Protein AF-A0A521RG00-F1 (afdb_monomer_lite)

Secondary structure (DSSP, 8-state):
--HHHHHTHHHHTTTTT-HHHHHHHHHHHHHH--HHHHHHHHHHHHHHHHTTSS-HHHHHHHHHHHT-HHHHHHHHHHHT-HHHHHHSHHHHHHHHHHHHTS-HHHHHHHHHHHGGGGSS-SSPPP--HHHHHHHHHHHHH--S-TTS--TTHHHHHHHHTTT-HHHHHHHHHHHHHHHHHH------GGGHHHHHHHHHHHHHHHHHHHHTTHHHHHHHHHHHHHHH-

Sequence (229 aa):
MGLWQFAEPCLYYPYHDHFEKVATSLERICREGNKEDMETWGRISALASLTGHIDFAHLLGALNKLDITEAWQGAASVWTHPNNIKQHREQCLAGIEAGLKEDISHAAAVARQVDKIFRDNAPPTPIPIELVRLCFSVFENDSENKHHRLFGFDDWLNATSQRDPELALAATEIYLAYISRTKPYFYDHENRLVQLMTRLFAEAEEREESDQGVMLKRVVSVQDILLSL

pLDDT: mean 90.58, std 8.96, range [54.56, 98.38]

Structure (mmCIF, N/CA/C/O backbone):
data_AF-A0A521RG00-F1
#
_entry.id   AF-A0A521RG00-F1
#
loop_
_atom_site.group_PDB
_atom_site.id
_atom_site.type_symbol
_atom_site.label_atom_id
_atom_site.label_alt_id
_atom_site.label_comp_id
_atom_site.label_asym_id
_atom_site.label_entity_id
_atom_site.label_seq_id
_atom_site.pdbx_PDB_ins_code
_atom_site.Cartn_x
_atom_site.Cartn_y
_atom_site.Cartn_z
_atom_site.occupancy
_atom_site.B_iso_or_equiv
_atom_site.auth_seq_id
_atom_site.auth_comp_id
_atom_site.auth_asym_id
_atom_site.auth_atom_id
_atom_site.pdbx_PDB_model_num
ATOM 1 N N . MET A 1 1 ? 26.661 4.301 -7.118 1.00 56.72 1 MET A N 1
ATOM 2 C CA . MET A 1 1 ? 26.060 5.434 -7.855 1.00 56.72 1 MET A CA 1
ATOM 3 C C . MET A 1 1 ? 25.866 5.056 -9.308 1.00 56.72 1 MET A C 1
ATOM 5 O O . MET A 1 1 ? 26.839 5.003 -10.057 1.00 56.72 1 MET A O 1
ATOM 9 N N . GLY A 1 2 ? 24.623 4.758 -9.675 1.00 69.62 2 GLY A N 1
ATOM 10 C CA . GLY A 1 2 ? 24.173 4.554 -11.047 1.00 69.62 2 GLY A CA 1
ATOM 11 C C . GLY A 1 2 ? 24.236 5.845 -11.861 1.00 69.62 2 GLY A C 1
ATOM 12 O O . GLY A 1 2 ? 23.851 6.915 -11.387 1.00 69.62 2 GLY A O 1
ATOM 13 N N . LEU A 1 3 ? 24.747 5.767 -13.090 1.00 80.31 3 LEU A N 1
ATOM 14 C CA . LEU A 1 3 ? 24.842 6.926 -13.986 1.00 80.31 3 LEU A CA 1
ATOM 15 C C . LEU A 1 3 ? 23.453 7.434 -14.389 1.00 80.31 3 LEU A C 1
ATOM 17 O O . LEU A 1 3 ? 23.274 8.631 -14.628 1.00 80.31 3 LEU A O 1
ATOM 21 N N . TRP A 1 4 ? 22.464 6.541 -14.435 1.00 84.75 4 TRP A N 1
ATOM 22 C CA . TRP A 1 4 ? 21.121 6.872 -14.893 1.00 84.75 4 TRP A CA 1
ATOM 23 C C . TRP A 1 4 ? 20.311 7.661 -13.876 1.00 84.75 4 TRP A C 1
ATOM 25 O O . TRP A 1 4 ? 19.459 8.439 -14.289 1.00 84.75 4 TRP A O 1
ATOM 35 N N . GLN A 1 5 ? 20.652 7.586 -12.589 1.00 79.19 5 GLN A N 1
ATOM 36 C CA . GLN A 1 5 ? 20.036 8.426 -11.561 1.00 79.19 5 GLN A CA 1
ATOM 37 C C . GLN A 1 5 ? 20.240 9.926 -11.852 1.00 79.19 5 GLN A C 1
ATOM 39 O O . GLN A 1 5 ? 19.345 10.738 -11.639 1.00 79.19 5 GLN A O 1
ATOM 44 N N . PHE A 1 6 ? 21.402 10.308 -12.392 1.00 82.06 6 PHE A N 1
ATOM 45 C CA . PHE A 1 6 ? 21.688 11.700 -12.765 1.00 82.06 6 PHE A CA 1
ATOM 46 C C . PHE A 1 6 ? 21.044 12.106 -14.095 1.00 82.06 6 PHE A C 1
ATOM 48 O O . PHE A 1 6 ? 20.747 13.281 -14.307 1.00 82.06 6 PHE A O 1
ATOM 55 N N . ALA A 1 7 ? 20.837 11.139 -14.992 1.00 85.56 7 ALA A N 1
ATOM 56 C CA . ALA A 1 7 ? 20.213 11.348 -16.295 1.00 85.56 7 ALA A CA 1
ATOM 57 C C . ALA A 1 7 ? 18.683 11.190 -16.265 1.00 85.56 7 ALA A C 1
ATOM 59 O O . ALA A 1 7 ? 18.022 11.473 -17.262 1.00 85.56 7 ALA A O 1
ATOM 60 N N . GLU A 1 8 ? 18.108 10.771 -15.138 1.00 87.56 8 GLU A N 1
ATOM 61 C CA . GLU A 1 8 ? 16.678 10.524 -14.976 1.00 87.56 8 GLU A CA 1
ATOM 62 C C . GLU A 1 8 ? 15.790 11.703 -15.405 1.00 87.56 8 GLU A C 1
ATOM 64 O O . GLU A 1 8 ? 14.809 11.451 -16.106 1.00 87.56 8 GLU A O 1
ATOM 69 N N . PRO A 1 9 ? 16.114 12.983 -15.119 1.00 89.62 9 PRO A N 1
ATOM 70 C CA . PRO A 1 9 ? 15.318 14.103 -15.624 1.00 89.62 9 PRO A CA 1
ATOM 71 C C . PRO A 1 9 ? 15.194 14.113 -17.157 1.00 89.62 9 PRO A C 1
ATOM 73 O O . PRO A 1 9 ? 14.156 14.490 -17.699 1.00 89.62 9 PRO A O 1
ATOM 76 N N . CYS A 1 10 ? 16.222 13.645 -17.872 1.00 90.00 10 CYS A N 1
ATOM 77 C CA . CYS A 1 10 ? 16.214 13.524 -19.331 1.00 90.00 10 CYS A CA 1
ATOM 78 C C . CYS A 1 10 ? 15.338 12.372 -19.842 1.00 90.00 10 CYS A C 1
ATOM 80 O O . CYS A 1 10 ? 15.132 12.276 -21.048 1.00 90.00 10 CYS A O 1
ATOM 82 N N . LEU A 1 11 ? 14.830 11.512 -18.959 1.00 91.75 11 LEU A N 1
ATOM 83 C CA . LEU A 1 11 ? 13.847 10.470 -19.260 1.00 91.75 11 LEU A CA 1
ATOM 84 C C . LEU A 1 11 ? 12.454 10.867 -18.749 1.00 91.75 11 LEU A C 1
ATOM 86 O O . LEU A 1 11 ? 11.464 10.682 -19.451 1.00 91.75 11 LEU A O 1
ATOM 90 N N . TYR A 1 12 ? 12.391 11.479 -17.565 1.00 91.12 12 TYR A N 1
ATOM 91 C CA . TYR A 1 12 ? 11.162 11.865 -16.871 1.00 91.12 12 TYR A CA 1
ATOM 92 C C . TYR A 1 12 ? 10.364 12.978 -17.562 1.00 91.12 12 TYR A C 1
ATOM 94 O O . TYR A 1 12 ? 9.142 12.965 -17.532 1.00 91.12 12 TYR A O 1
ATOM 102 N N . TYR A 1 13 ? 11.003 13.964 -18.186 1.00 89.06 13 TYR A N 1
ATOM 103 C CA . TYR A 1 13 ? 10.245 14.977 -18.931 1.00 89.06 13 TYR A CA 1
ATOM 104 C C . TYR A 1 13 ? 9.765 14.485 -20.306 1.00 89.06 13 TYR A C 1
ATOM 106 O O . TYR A 1 13 ? 8.602 14.707 -20.640 1.00 89.06 13 TYR A O 1
ATOM 114 N N . PRO A 1 14 ? 10.598 13.805 -21.119 1.00 89.69 14 PRO A N 1
ATOM 115 C CA . PRO A 1 14 ? 10.184 13.413 -22.463 1.00 89.69 14 PRO A CA 1
ATOM 116 C C . PRO A 1 14 ? 9.376 12.114 -22.562 1.00 89.69 14 PRO A C 1
ATOM 118 O O . PRO A 1 14 ? 8.942 11.810 -23.672 1.00 89.69 14 PRO A O 1
ATOM 121 N N . TYR A 1 15 ? 9.162 11.329 -21.494 1.00 90.25 15 TYR A N 1
ATOM 122 C CA . TYR A 1 15 ? 8.460 10.038 -21.642 1.00 90.25 15 TYR A CA 1
ATOM 123 C C . TYR A 1 15 ? 7.029 10.179 -22.175 1.00 90.25 15 TYR A C 1
ATOM 125 O O . TYR A 1 15 ? 6.537 9.246 -22.799 1.00 90.25 15 TYR A O 1
ATOM 133 N N . HIS A 1 16 ? 6.380 11.328 -21.968 1.00 85.88 16 HIS A N 1
ATOM 134 C CA . HIS A 1 16 ? 5.051 11.599 -22.511 1.00 85.88 16 HIS A CA 1
ATOM 135 C C . HIS A 1 16 ? 5.070 11.778 -24.035 1.00 85.88 16 HIS A C 1
ATOM 137 O O . HIS A 1 16 ? 4.371 11.052 -24.741 1.00 85.88 16 HIS A O 1
ATOM 143 N N . ASP A 1 17 ? 5.887 12.710 -24.536 1.00 88.38 17 ASP A N 1
ATOM 144 C CA . ASP A 1 17 ? 5.808 13.198 -25.924 1.00 88.38 17 ASP A CA 1
ATOM 145 C C . ASP A 1 17 ? 6.848 12.568 -26.864 1.00 88.38 17 ASP A C 1
ATOM 147 O O . ASP A 1 17 ? 6.731 12.626 -28.092 1.00 88.38 17 ASP A O 1
ATOM 151 N N . HIS A 1 18 ? 7.904 11.977 -26.308 1.00 91.81 18 HIS A N 1
ATOM 152 C CA . HIS A 1 18 ? 9.045 11.437 -27.049 1.00 91.81 18 HIS A CA 1
ATOM 153 C C . HIS A 1 18 ? 9.434 10.043 -26.549 1.00 91.81 18 HIS A C 1
ATOM 155 O O . HIS A 1 18 ? 10.624 9.718 -26.449 1.00 91.81 18 HIS A O 1
ATOM 161 N N . PHE A 1 19 ? 8.424 9.212 -26.269 1.00 93.12 19 PHE A N 1
ATOM 162 C CA . PHE A 1 19 ? 8.616 7.890 -25.684 1.00 93.12 19 PHE A CA 1
ATOM 163 C C . PHE A 1 19 ? 9.582 7.009 -26.481 1.00 93.12 19 PHE A C 1
ATOM 165 O O . PHE A 1 19 ? 10.421 6.376 -25.868 1.00 93.12 19 PHE A O 1
ATOM 172 N N . GLU A 1 20 ? 9.588 7.040 -27.816 1.00 92.12 20 GLU A N 1
ATOM 173 C CA . GLU A 1 20 ? 10.512 6.232 -28.641 1.00 92.12 20 GLU A CA 1
ATOM 174 C C . GLU A 1 20 ? 12.001 6.398 -28.258 1.00 92.12 20 GLU A C 1
ATOM 176 O O . GLU A 1 20 ? 12.779 5.438 -28.204 1.00 92.12 20 GLU A O 1
ATOM 181 N N . LYS A 1 21 ? 12.415 7.628 -27.921 1.00 90.94 21 LYS A N 1
ATOM 182 C CA . LYS A 1 21 ? 13.789 7.912 -27.464 1.00 90.94 21 LYS A CA 1
ATOM 183 C C . LYS A 1 21 ? 14.023 7.412 -26.038 1.00 90.94 21 LYS A C 1
ATOM 185 O O . LYS A 1 21 ? 15.115 6.938 -25.711 1.00 90.94 21 LYS A O 1
ATOM 190 N N . VAL A 1 22 ? 12.998 7.518 -25.194 1.00 93.69 22 VAL A N 1
ATOM 191 C CA . VAL A 1 22 ? 13.022 7.010 -23.820 1.00 93.69 22 VAL A CA 1
ATOM 192 C C . VAL A 1 22 ? 13.052 5.482 -23.820 1.00 93.69 22 VAL A C 1
ATOM 194 O O . VAL A 1 22 ? 13.877 4.915 -23.118 1.00 93.69 22 VAL A O 1
ATOM 197 N N . ALA A 1 23 ? 12.273 4.814 -24.671 1.00 93.19 23 ALA A N 1
ATOM 198 C CA . ALA A 1 23 ? 12.223 3.365 -24.837 1.00 93.19 23 ALA A CA 1
ATOM 199 C C . ALA A 1 23 ? 13.598 2.789 -25.189 1.00 93.19 23 ALA A C 1
ATOM 201 O O . ALA A 1 23 ? 14.078 1.885 -24.511 1.00 93.19 23 ALA A O 1
ATOM 202 N N . THR A 1 24 ? 14.297 3.396 -26.155 1.00 93.12 24 THR A N 1
ATOM 203 C CA . THR A 1 24 ? 15.678 3.007 -26.501 1.00 93.12 24 THR A CA 1
ATOM 204 C C . THR A 1 24 ? 16.616 3.105 -25.290 1.00 93.12 24 THR A C 1
ATOM 206 O O . THR A 1 24 ? 17.486 2.259 -25.083 1.00 93.12 24 THR A O 1
ATOM 209 N N . SER A 1 25 ? 16.433 4.135 -24.459 1.00 93.50 25 SER A N 1
ATOM 210 C CA . SER A 1 25 ? 17.235 4.325 -23.247 1.00 93.50 25 SER A CA 1
ATOM 211 C C . SER A 1 25 ? 16.867 3.313 -22.161 1.00 93.50 25 SER A C 1
ATOM 213 O O . SER A 1 25 ? 17.760 2.740 -21.546 1.00 93.50 25 SER A O 1
ATOM 215 N N . LEU A 1 26 ? 15.576 3.027 -21.969 1.00 95.25 26 LEU A N 1
ATOM 216 C CA . LEU A 1 26 ? 15.086 2.008 -21.040 1.00 95.25 26 LEU A CA 1
ATOM 217 C C . LEU A 1 26 ? 15.610 0.619 -21.399 1.00 95.25 26 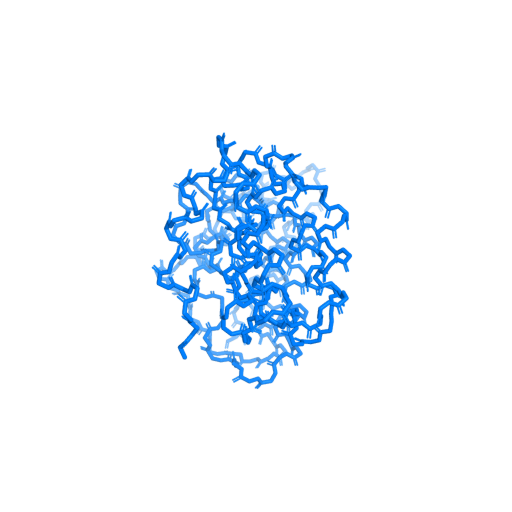LEU A C 1
ATOM 219 O O . LEU A 1 26 ? 16.062 -0.107 -20.518 1.00 95.25 26 LEU A O 1
ATOM 223 N N . GLU A 1 27 ? 15.613 0.257 -22.681 1.00 94.38 27 GLU A N 1
ATOM 224 C CA . GLU A 1 27 ? 16.198 -1.004 -23.136 1.00 94.38 27 GLU A CA 1
ATOM 225 C C . GLU A 1 27 ? 17.692 -1.093 -22.835 1.00 94.38 27 GLU A C 1
ATOM 227 O O . GLU A 1 27 ? 18.194 -2.171 -22.508 1.00 94.38 27 GLU A O 1
ATOM 232 N N . ARG A 1 28 ? 18.412 0.026 -22.955 1.00 92.94 28 ARG A N 1
ATOM 233 C CA . ARG A 1 28 ? 19.836 0.083 -22.634 1.00 92.94 28 ARG A CA 1
ATOM 234 C C . ARG A 1 28 ? 20.074 -0.043 -21.135 1.00 92.94 28 ARG A C 1
ATOM 236 O O . ARG A 1 28 ? 20.938 -0.821 -20.745 1.00 92.94 28 ARG A O 1
ATOM 243 N N . ILE A 1 29 ? 19.296 0.659 -20.307 1.00 93.38 29 ILE A N 1
ATOM 244 C CA . ILE A 1 29 ? 19.366 0.508 -18.848 1.00 93.38 29 ILE A CA 1
ATOM 245 C C . ILE A 1 29 ? 19.108 -0.949 -18.478 1.00 93.38 29 ILE A C 1
ATOM 247 O O . ILE A 1 29 ? 19.920 -1.538 -17.784 1.00 93.38 29 ILE A O 1
ATOM 251 N N . CYS A 1 30 ? 18.048 -1.556 -19.011 1.00 92.56 30 CYS A N 1
ATOM 252 C CA . CYS A 1 30 ? 17.680 -2.946 -18.743 1.00 92.56 30 CYS A CA 1
ATOM 253 C C . CYS A 1 30 ? 18.798 -3.950 -19.095 1.00 92.56 30 CYS A C 1
ATOM 255 O O . CYS A 1 30 ? 18.980 -4.945 -18.400 1.00 92.56 30 CYS A O 1
ATOM 257 N N . ARG A 1 31 ? 19.574 -3.689 -20.157 1.00 90.06 31 ARG A N 1
ATOM 258 C CA . ARG A 1 31 ? 20.656 -4.579 -20.614 1.00 90.06 31 ARG A CA 1
ATOM 259 C C . ARG A 1 31 ? 22.001 -4.349 -19.925 1.00 90.06 31 ARG A C 1
ATOM 261 O O . ARG A 1 31 ? 22.737 -5.308 -19.714 1.00 90.06 31 ARG A O 1
ATOM 268 N N . GLU A 1 32 ? 22.352 -3.094 -19.658 1.00 89.25 32 GLU A N 1
ATOM 269 C CA . GLU A 1 32 ? 23.716 -2.684 -19.278 1.00 89.25 32 GLU A CA 1
ATOM 270 C C . GLU A 1 32 ? 23.794 -2.043 -17.885 1.00 89.25 32 GLU A C 1
ATOM 272 O O . GLU A 1 32 ? 24.890 -1.857 -17.355 1.00 89.25 32 GLU A O 1
ATOM 277 N N . GLY A 1 33 ? 22.656 -1.654 -17.311 1.00 87.50 33 GLY A N 1
ATOM 278 C CA . GLY A 1 33 ? 22.575 -0.928 -16.050 1.00 87.50 33 GLY A CA 1
ATOM 279 C C . GLY A 1 33 ? 22.919 -1.792 -14.842 1.00 87.50 33 GLY A C 1
ATOM 280 O O . GLY A 1 33 ? 22.744 -3.012 -14.836 1.00 87.50 33 GLY A O 1
ATOM 281 N N . ASN A 1 34 ? 23.403 -1.143 -13.788 1.00 89.75 34 ASN A N 1
ATOM 282 C CA . ASN A 1 34 ? 23.575 -1.782 -12.488 1.00 89.75 34 ASN A CA 1
ATOM 283 C C . ASN A 1 34 ? 22.268 -1.738 -11.673 1.00 89.75 34 ASN A C 1
ATOM 285 O O . ASN A 1 34 ? 21.273 -1.156 -12.098 1.00 89.75 34 ASN A O 1
ATOM 289 N N . LYS A 1 35 ? 22.273 -2.329 -10.472 1.00 88.00 35 LYS A N 1
ATOM 290 C CA . LYS A 1 35 ? 21.102 -2.349 -9.580 1.00 88.00 35 LYS A CA 1
ATOM 291 C C . LYS A 1 35 ? 20.526 -0.959 -9.291 1.00 88.00 35 LYS A C 1
ATOM 293 O O . LYS A 1 35 ? 19.318 -0.786 -9.310 1.00 88.00 35 LYS A O 1
ATOM 298 N N . GLU A 1 36 ? 21.369 0.046 -9.081 1.00 88.06 36 GLU A N 1
ATOM 299 C CA . GLU A 1 36 ? 20.899 1.408 -8.804 1.00 88.06 36 GLU A CA 1
ATOM 300 C C . GLU A 1 36 ? 20.249 2.051 -10.041 1.00 88.06 36 GLU A C 1
ATOM 302 O O . GLU A 1 36 ? 19.254 2.766 -9.930 1.00 88.06 36 GLU A O 1
ATOM 307 N N . ASP A 1 37 ? 20.758 1.750 -11.239 1.00 93.31 37 ASP A N 1
ATOM 308 C CA . ASP A 1 37 ? 20.135 2.182 -12.492 1.00 93.31 37 ASP A CA 1
ATOM 309 C C . ASP A 1 37 ? 18.749 1.536 -12.691 1.00 93.31 37 ASP A C 1
ATOM 311 O O . ASP A 1 37 ? 17.867 2.134 -13.313 1.00 93.31 37 ASP A O 1
ATOM 315 N N . MET A 1 38 ? 18.520 0.347 -12.118 1.00 95.69 38 MET A N 1
ATOM 316 C CA . MET A 1 38 ? 17.230 -0.344 -12.205 1.00 95.69 38 MET A CA 1
ATOM 317 C C . MET A 1 38 ? 16.118 0.365 -11.444 1.00 95.69 38 MET A C 1
ATOM 319 O O . MET A 1 38 ? 14.969 0.285 -11.869 1.00 95.69 38 MET A O 1
ATOM 323 N N . GLU A 1 39 ? 16.429 1.126 -10.393 1.00 96.00 39 GLU A N 1
ATOM 324 C CA . GLU A 1 39 ? 15.424 1.976 -9.747 1.00 96.00 39 GLU A CA 1
ATOM 325 C C . GLU A 1 39 ? 14.904 3.047 -10.713 1.00 96.00 39 GLU A C 1
ATOM 327 O O . GLU A 1 39 ? 13.695 3.275 -10.812 1.00 96.00 39 GLU A O 1
ATOM 332 N N . THR A 1 40 ? 15.805 3.647 -11.496 1.00 95.75 40 THR A N 1
ATOM 333 C CA . THR A 1 40 ? 15.435 4.609 -12.545 1.00 95.75 40 THR A CA 1
ATOM 334 C C . THR A 1 40 ? 14.614 3.924 -13.636 1.00 95.75 40 THR A C 1
ATOM 336 O O . THR A 1 40 ? 13.563 4.430 -14.033 1.00 95.75 40 THR A O 1
ATOM 339 N N . TRP A 1 41 ? 15.052 2.746 -14.093 1.00 97.44 41 TRP A N 1
ATOM 340 C CA . TRP A 1 41 ? 14.317 1.962 -15.086 1.00 97.44 41 TRP A CA 1
ATOM 341 C C . TRP A 1 41 ? 12.901 1.623 -14.616 1.00 97.44 41 TRP A C 1
ATOM 343 O O . TRP A 1 41 ? 11.948 1.865 -15.355 1.00 97.44 41 TRP A O 1
ATOM 353 N N . GLY A 1 42 ? 12.749 1.120 -13.389 1.00 97.69 42 GLY A N 1
ATOM 354 C CA . GLY A 1 42 ? 11.456 0.747 -12.820 1.00 97.69 42 GLY A CA 1
ATOM 355 C C . GLY A 1 42 ? 10.522 1.946 -12.700 1.00 97.69 42 GLY A C 1
ATOM 356 O O . GLY A 1 42 ? 9.355 1.860 -13.082 1.00 97.69 42 GLY A O 1
ATOM 357 N N . ARG A 1 43 ? 11.043 3.098 -12.258 1.00 97.62 43 ARG A N 1
ATOM 358 C CA . ARG A 1 43 ? 10.259 4.332 -12.118 1.00 97.62 43 ARG A CA 1
ATOM 359 C C . ARG A 1 43 ? 9.775 4.866 -13.465 1.00 97.62 43 ARG A C 1
ATOM 361 O O . ARG A 1 43 ? 8.582 5.090 -13.651 1.00 97.62 43 ARG A O 1
ATOM 368 N N . ILE A 1 44 ? 10.675 5.035 -14.430 1.00 97.69 44 ILE A N 1
ATOM 369 C CA . ILE A 1 44 ? 10.302 5.563 -15.749 1.00 97.69 44 ILE A CA 1
ATOM 370 C C . ILE A 1 44 ? 9.401 4.571 -16.500 1.00 97.69 44 ILE A C 1
ATOM 372 O O . ILE A 1 44 ? 8.436 4.991 -17.137 1.00 97.69 44 ILE A O 1
ATOM 376 N N . SER A 1 45 ? 9.645 3.263 -16.380 1.00 98.00 45 SER A N 1
ATOM 377 C CA . SER A 1 45 ? 8.792 2.247 -17.011 1.00 98.00 45 SER A CA 1
ATOM 378 C C . SER A 1 45 ? 7.390 2.215 -16.399 1.00 98.00 45 SER A C 1
ATOM 380 O O . SER A 1 45 ? 6.406 2.123 -17.132 1.00 98.00 45 SER A O 1
ATOM 382 N N . ALA A 1 46 ? 7.268 2.367 -15.076 1.00 98.25 46 ALA A N 1
ATOM 383 C CA . ALA A 1 46 ? 5.972 2.491 -14.415 1.00 98.25 46 ALA A CA 1
ATOM 384 C C . ALA A 1 46 ? 5.213 3.743 -14.872 1.00 98.25 46 ALA A C 1
ATOM 386 O O . ALA A 1 46 ? 4.042 3.631 -15.230 1.00 98.25 46 ALA A O 1
ATOM 387 N N . LEU A 1 47 ? 5.869 4.905 -14.956 1.00 97.62 47 LEU A N 1
ATOM 388 C CA . LEU A 1 47 ? 5.256 6.135 -15.482 1.00 97.62 47 LEU A CA 1
ATOM 389 C C . LEU A 1 47 ? 4.761 5.965 -16.923 1.00 97.62 47 LEU A C 1
ATOM 391 O O . LEU A 1 47 ? 3.621 6.313 -17.228 1.00 97.62 47 LEU A O 1
ATOM 395 N N . ALA A 1 48 ? 5.587 5.374 -17.786 1.00 97.12 48 ALA A N 1
ATOM 396 C CA . ALA A 1 48 ? 5.217 5.082 -19.166 1.00 97.12 48 ALA A CA 1
ATOM 397 C C . ALA A 1 48 ? 4.056 4.076 -19.265 1.00 97.12 48 ALA A C 1
ATOM 399 O O . ALA A 1 48 ? 3.240 4.171 -20.183 1.00 97.12 48 ALA A O 1
ATOM 400 N N . SER A 1 49 ? 3.939 3.142 -18.314 1.00 97.81 49 SER A N 1
ATOM 401 C CA . SER A 1 49 ? 2.804 2.214 -18.270 1.00 97.81 49 SER A CA 1
ATOM 402 C C . SER A 1 49 ? 1.485 2.894 -17.898 1.00 97.81 49 SER A C 1
ATOM 404 O O . SER A 1 49 ? 0.457 2.597 -18.503 1.00 97.81 49 SER A O 1
ATOM 406 N N . LEU A 1 50 ? 1.513 3.875 -16.985 1.00 96.38 50 LEU A N 1
ATOM 407 C CA . LEU A 1 50 ? 0.319 4.646 -16.613 1.00 96.38 50 LEU A CA 1
ATOM 408 C C . LEU A 1 50 ? -0.208 5.487 -17.784 1.00 96.38 50 LEU A C 1
ATOM 410 O O . LEU A 1 50 ? -1.412 5.720 -17.892 1.00 96.38 50 LEU A O 1
ATOM 414 N N . THR A 1 51 ? 0.676 5.916 -18.690 1.00 93.88 51 THR A N 1
ATOM 415 C CA . THR A 1 51 ? 0.303 6.676 -19.894 1.00 93.88 51 THR A CA 1
ATOM 416 C C . THR A 1 51 ? 0.052 5.803 -21.123 1.00 93.88 51 THR A C 1
ATOM 418 O O . THR A 1 51 ? -0.198 6.341 -22.198 1.00 93.88 51 THR A O 1
ATOM 421 N N . GLY A 1 52 ? 0.106 4.474 -20.986 1.00 93.94 52 GLY A N 1
ATOM 422 C CA . GLY A 1 52 ? -0.197 3.522 -22.060 1.00 93.94 52 GLY A CA 1
ATOM 423 C C . GLY A 1 52 ? 0.922 3.303 -23.083 1.00 93.94 52 GLY A C 1
ATOM 424 O O . GLY A 1 52 ? 0.699 2.623 -24.080 1.00 93.94 52 GLY A O 1
ATOM 425 N N . HIS A 1 53 ? 2.121 3.841 -22.845 1.00 95.75 53 HIS A N 1
ATOM 426 C CA . HIS A 1 53 ? 3.292 3.628 -23.707 1.00 95.75 53 HIS A CA 1
ATOM 427 C C . HIS A 1 53 ? 3.930 2.249 -23.507 1.00 95.75 53 HIS A C 1
ATOM 429 O O . HIS A 1 53 ? 4.536 1.696 -24.422 1.00 95.75 53 HIS A O 1
ATOM 435 N N . ILE A 1 54 ? 3.780 1.681 -22.309 1.00 96.19 54 ILE A N 1
ATOM 436 C CA . ILE A 1 54 ? 4.171 0.307 -21.985 1.00 96.19 54 ILE A CA 1
ATOM 437 C C . ILE A 1 54 ? 2.926 -0.435 -21.510 1.00 96.19 54 ILE A C 1
ATOM 439 O O . ILE A 1 54 ? 2.202 0.054 -20.646 1.00 96.19 54 ILE A O 1
ATOM 443 N N . ASP A 1 55 ? 2.681 -1.629 -22.043 1.00 97.38 55 ASP A N 1
ATOM 444 C CA . ASP A 1 55 ? 1.618 -2.483 -21.520 1.00 97.38 55 ASP A CA 1
ATOM 445 C C . ASP A 1 55 ? 1.895 -2.855 -20.050 1.00 97.38 55 ASP A C 1
ATOM 447 O O . ASP A 1 55 ? 2.994 -3.285 -19.693 1.00 97.38 55 ASP A O 1
ATOM 451 N N . PHE A 1 56 ? 0.898 -2.680 -19.181 1.00 97.88 56 PHE A N 1
ATOM 452 C CA . PHE A 1 56 ? 1.070 -2.876 -17.741 1.00 97.88 56 PHE A CA 1
ATOM 453 C C . PHE A 1 56 ? 1.409 -4.332 -17.388 1.00 97.88 56 PHE A C 1
ATOM 455 O O . PHE A 1 56 ? 2.274 -4.576 -16.545 1.00 97.88 56 PHE A O 1
ATOM 462 N N . ALA A 1 57 ? 0.798 -5.309 -18.067 1.00 97.75 57 ALA A N 1
ATOM 463 C CA . ALA A 1 57 ? 1.115 -6.719 -17.848 1.00 97.75 57 ALA A CA 1
ATOM 464 C C . ALA A 1 57 ? 2.534 -7.054 -18.332 1.00 97.75 57 ALA A C 1
ATOM 466 O O . ALA A 1 57 ? 3.255 -7.803 -17.668 1.00 97.75 57 ALA A O 1
ATOM 467 N N . HIS A 1 58 ? 2.973 -6.449 -19.438 1.00 97.31 58 HIS A N 1
ATOM 468 C CA . HIS A 1 58 ? 4.354 -6.545 -19.901 1.00 97.31 58 HIS A CA 1
ATOM 469 C C . HIS A 1 58 ? 5.347 -5.958 -18.887 1.00 97.31 58 HIS A C 1
ATOM 471 O O . HIS A 1 58 ? 6.371 -6.589 -18.626 1.00 97.31 58 HIS A O 1
ATOM 477 N N . LEU A 1 59 ? 5.041 -4.813 -18.264 1.00 98.00 59 LEU A N 1
ATOM 478 C CA . LEU A 1 59 ? 5.875 -4.245 -17.198 1.00 98.00 59 LEU A CA 1
ATOM 479 C C . LEU A 1 59 ? 5.993 -5.195 -16.000 1.00 98.00 59 LEU A C 1
ATOM 481 O O . LEU A 1 59 ? 7.106 -5.453 -15.547 1.00 98.00 59 LEU A O 1
ATOM 485 N N . LEU A 1 60 ? 4.877 -5.739 -15.503 1.00 98.06 60 LEU A N 1
ATOM 486 C CA . LEU A 1 60 ? 4.906 -6.693 -14.386 1.00 98.06 60 LEU A CA 1
ATOM 487 C C . LEU A 1 60 ? 5.709 -7.952 -14.739 1.00 98.06 60 LEU A C 1
ATOM 489 O O . LEU A 1 60 ? 6.534 -8.407 -13.949 1.00 98.06 60 LEU A O 1
ATOM 493 N N . GLY A 1 61 ? 5.537 -8.479 -15.955 1.00 97.50 61 GLY A N 1
ATOM 494 C CA . GLY A 1 61 ? 6.334 -9.602 -16.450 1.00 97.50 61 GLY A CA 1
ATOM 495 C C . GLY A 1 61 ? 7.829 -9.281 -16.537 1.00 97.50 61 GLY A C 1
ATOM 496 O O . GLY A 1 61 ? 8.661 -10.128 -16.213 1.00 97.50 61 GLY A O 1
ATOM 497 N N . ALA A 1 62 ? 8.184 -8.058 -16.937 1.00 97.12 62 ALA A N 1
ATOM 498 C CA . ALA A 1 62 ? 9.569 -7.602 -16.990 1.00 97.12 62 ALA A CA 1
ATOM 499 C C . ALA A 1 62 ? 10.180 -7.446 -15.589 1.00 97.12 62 ALA A C 1
ATOM 501 O O . ALA A 1 62 ? 11.293 -7.920 -15.376 1.00 97.12 62 ALA A O 1
ATOM 502 N N . LEU A 1 63 ? 9.454 -6.856 -14.634 1.00 97.75 63 LEU A N 1
ATOM 503 C CA . LEU A 1 63 ? 9.882 -6.744 -13.234 1.00 97.75 63 LEU A CA 1
ATOM 504 C C . LEU A 1 63 ? 10.160 -8.124 -12.621 1.00 97.75 63 LEU A C 1
ATOM 506 O O . LEU A 1 63 ? 11.232 -8.339 -12.056 1.00 97.75 63 LEU A O 1
ATOM 510 N N . ASN A 1 64 ? 9.249 -9.078 -12.832 1.00 95.94 64 ASN A N 1
ATOM 511 C CA . ASN A 1 64 ? 9.411 -10.459 -12.372 1.00 95.94 64 ASN A CA 1
ATOM 512 C C . ASN A 1 64 ? 10.584 -11.181 -13.027 1.00 95.94 64 ASN A C 1
ATOM 514 O O . ASN A 1 64 ? 11.313 -11.916 -12.372 1.00 95.94 64 ASN A O 1
ATOM 518 N N . LYS A 1 65 ? 10.794 -10.969 -14.327 1.00 95.62 65 LYS A N 1
ATOM 519 C CA . LYS A 1 65 ? 11.911 -11.589 -15.044 1.00 95.62 65 LYS A CA 1
ATOM 520 C C . LYS A 1 65 ? 13.265 -11.009 -14.635 1.00 95.62 65 LYS A C 1
ATOM 522 O O . LYS A 1 65 ? 14.255 -11.735 -14.666 1.00 95.62 65 LYS A O 1
ATOM 527 N N . LEU A 1 66 ? 13.320 -9.709 -14.347 1.00 94.81 66 LEU A N 1
ATOM 528 C CA . LEU A 1 66 ? 14.551 -9.046 -13.926 1.00 94.81 66 LEU A CA 1
ATOM 529 C C . LEU A 1 66 ? 14.974 -9.497 -12.532 1.00 94.81 66 LEU A C 1
ATOM 531 O O . LEU A 1 66 ? 16.169 -9.666 -12.324 1.00 94.81 66 LEU A O 1
ATOM 535 N N . ASP A 1 67 ? 14.016 -9.716 -11.627 1.00 95.25 67 ASP A N 1
ATOM 536 C CA . ASP A 1 67 ? 14.273 -10.166 -10.253 1.00 95.25 67 ASP A CA 1
ATOM 537 C C . ASP A 1 67 ? 15.247 -9.228 -9.504 1.00 95.25 67 ASP A C 1
ATOM 539 O O . ASP A 1 67 ? 16.198 -9.637 -8.839 1.00 95.25 67 ASP A O 1
ATOM 543 N N . ILE A 1 68 ? 15.039 -7.913 -9.668 1.00 96.19 68 ILE A N 1
ATOM 544 C CA . ILE A 1 68 ? 15.862 -6.858 -9.061 1.00 96.19 68 ILE A CA 1
ATOM 545 C C . ILE A 1 68 ? 14.982 -5.971 -8.180 1.00 96.19 68 ILE A C 1
ATOM 547 O O . ILE A 1 68 ? 14.097 -5.264 -8.667 1.00 96.19 68 ILE A O 1
ATOM 551 N N . THR A 1 69 ? 15.271 -5.963 -6.880 1.00 96.69 69 THR A N 1
ATOM 552 C CA . THR A 1 69 ? 14.508 -5.235 -5.856 1.00 96.69 69 THR A CA 1
ATOM 553 C C . THR A 1 69 ? 14.456 -3.734 -6.103 1.00 96.69 69 THR A C 1
ATOM 555 O O . THR A 1 69 ? 13.423 -3.100 -5.889 1.00 96.69 69 THR A O 1
ATOM 558 N N . GLU A 1 70 ? 15.537 -3.145 -6.604 1.00 96.88 70 GLU A N 1
ATOM 559 C CA . GLU A 1 70 ? 15.600 -1.726 -6.937 1.00 96.88 70 GLU A CA 1
ATOM 560 C C . GLU A 1 70 ? 14.613 -1.357 -8.059 1.00 96.88 70 GLU A C 1
ATOM 562 O O . GLU A 1 70 ? 13.994 -0.296 -7.997 1.00 96.88 70 GLU A O 1
ATOM 567 N N . ALA A 1 71 ? 14.371 -2.251 -9.028 1.00 97.75 71 ALA A N 1
ATOM 568 C CA . ALA A 1 71 ? 13.366 -2.035 -10.071 1.00 97.75 71 ALA A CA 1
ATOM 569 C C . ALA A 1 71 ? 11.950 -1.970 -9.483 1.00 97.75 71 ALA A C 1
ATOM 571 O O . ALA A 1 71 ? 11.189 -1.044 -9.785 1.00 97.75 71 ALA A O 1
ATOM 572 N N . TRP A 1 72 ? 11.626 -2.908 -8.589 1.00 98.19 72 TRP A N 1
ATOM 573 C CA . TRP A 1 72 ? 10.370 -2.914 -7.839 1.00 98.19 72 TRP A CA 1
ATOM 574 C C . TRP A 1 72 ? 10.211 -1.667 -6.975 1.00 98.19 72 TRP A C 1
ATOM 576 O O . TRP A 1 72 ? 9.145 -1.055 -6.971 1.00 98.19 72 TRP A O 1
ATOM 586 N N . GLN A 1 73 ? 11.275 -1.236 -6.295 1.00 97.06 73 GLN A N 1
ATOM 587 C CA . GLN A 1 73 ? 11.281 -0.005 -5.508 1.00 97.06 73 GLN A CA 1
ATOM 588 C C . GLN A 1 73 ? 10.965 1.225 -6.371 1.00 97.06 73 GLN A C 1
ATOM 590 O O . GLN A 1 73 ? 10.144 2.061 -5.982 1.00 97.06 73 GLN A O 1
ATOM 595 N N . GLY A 1 74 ? 11.600 1.328 -7.541 1.00 97.56 74 GLY A N 1
ATOM 596 C CA . GLY A 1 74 ? 11.381 2.408 -8.498 1.00 97.56 74 GLY A CA 1
ATOM 597 C C . GLY A 1 74 ? 9.940 2.444 -8.994 1.00 97.56 74 GLY A C 1
ATOM 598 O O . GLY A 1 74 ? 9.287 3.486 -8.909 1.00 97.56 74 GLY A O 1
ATOM 599 N N . ALA A 1 75 ? 9.412 1.299 -9.430 1.00 98.38 75 ALA A N 1
ATOM 600 C CA . ALA A 1 75 ? 8.033 1.176 -9.894 1.00 98.38 75 ALA A CA 1
ATOM 601 C C . ALA A 1 75 ? 7.018 1.492 -8.781 1.00 98.38 75 ALA A C 1
ATOM 603 O O . ALA A 1 75 ? 6.110 2.306 -8.970 1.00 98.38 75 ALA A O 1
ATOM 604 N N . ALA A 1 76 ? 7.228 0.950 -7.579 1.00 98.06 76 ALA A N 1
ATOM 605 C CA . ALA A 1 76 ? 6.376 1.214 -6.427 1.00 98.06 76 ALA A CA 1
ATOM 606 C C . ALA A 1 76 ? 6.368 2.695 -6.034 1.00 98.06 76 ALA A C 1
ATOM 608 O O . ALA A 1 76 ? 5.307 3.206 -5.697 1.00 98.06 76 ALA A O 1
ATOM 609 N N . SER A 1 77 ? 7.488 3.419 -6.159 1.00 97.00 77 SER A N 1
ATOM 610 C CA . SER A 1 77 ? 7.517 4.869 -5.895 1.00 97.00 77 SER A CA 1
ATOM 611 C C . SER A 1 77 ? 6.575 5.677 -6.802 1.00 97.00 77 SER A C 1
ATOM 613 O O . SER A 1 77 ? 6.086 6.732 -6.402 1.00 97.00 77 SER A O 1
ATOM 615 N N . VAL A 1 78 ? 6.278 5.171 -8.005 1.00 97.50 78 VAL A N 1
ATOM 616 C CA . VAL A 1 78 ? 5.294 5.763 -8.924 1.00 97.50 78 VAL A CA 1
ATOM 617 C C . VAL A 1 78 ? 3.885 5.400 -8.496 1.00 97.50 78 VAL A C 1
ATOM 619 O O . VAL A 1 78 ? 3.024 6.278 -8.427 1.00 97.50 78 VAL A O 1
ATOM 622 N N . TRP A 1 79 ? 3.641 4.120 -8.218 1.00 97.81 79 TRP A N 1
ATOM 623 C CA . TRP A 1 79 ? 2.313 3.624 -7.863 1.00 97.81 79 TRP A CA 1
ATOM 624 C C . TRP A 1 79 ? 1.825 4.143 -6.513 1.00 97.81 79 TRP A C 1
ATOM 626 O O . TRP A 1 79 ? 0.623 4.283 -6.327 1.00 97.81 79 TRP A O 1
ATOM 636 N N . THR A 1 80 ? 2.729 4.464 -5.586 1.00 94.94 80 THR A N 1
ATOM 637 C CA . THR A 1 80 ? 2.380 5.006 -4.267 1.00 94.94 80 THR A CA 1
ATOM 638 C C . THR A 1 80 ? 2.295 6.534 -4.247 1.00 94.94 80 THR A C 1
ATOM 640 O O . THR A 1 80 ? 1.902 7.116 -3.237 1.00 94.94 80 THR A O 1
ATOM 643 N N . HIS A 1 81 ? 2.612 7.210 -5.356 1.00 93.56 81 HIS A N 1
ATOM 644 C CA . HIS A 1 81 ? 2.526 8.664 -5.434 1.00 93.56 81 HIS A CA 1
ATOM 645 C C . HIS A 1 81 ? 1.051 9.132 -5.447 1.00 93.56 81 HIS A C 1
ATOM 647 O O . HIS A 1 81 ? 0.288 8.697 -6.318 1.00 93.56 81 HIS A O 1
ATOM 653 N N . PRO A 1 82 ? 0.628 10.070 -4.571 1.00 90.19 82 PRO A N 1
ATOM 654 C CA . PRO A 1 82 ? -0.784 10.450 -4.426 1.00 90.19 82 PRO A CA 1
ATOM 655 C C . PRO A 1 82 ? -1.455 10.911 -5.727 1.00 90.19 82 PRO A C 1
ATOM 657 O O . PRO A 1 82 ? -2.580 10.512 -6.030 1.00 90.19 82 PRO A O 1
ATOM 660 N N . ASN A 1 83 ? -0.753 11.710 -6.540 1.00 91.12 83 ASN A N 1
ATOM 661 C CA . ASN A 1 83 ? -1.297 12.186 -7.818 1.00 91.12 83 ASN A CA 1
ATOM 662 C C . ASN A 1 83 ? -1.511 11.047 -8.822 1.00 91.12 83 ASN A C 1
ATOM 664 O O . ASN A 1 83 ? -2.497 11.070 -9.558 1.00 91.12 83 ASN A O 1
ATOM 668 N N . ASN A 1 84 ? -0.641 10.034 -8.810 1.00 94.50 84 ASN A N 1
ATOM 669 C CA . ASN A 1 84 ? -0.754 8.895 -9.714 1.00 94.50 84 ASN A CA 1
ATOM 670 C C . ASN A 1 84 ? -1.896 7.985 -9.273 1.00 94.50 84 ASN A C 1
ATOM 672 O O . ASN A 1 84 ? -2.716 7.620 -10.105 1.00 94.50 84 ASN A O 1
ATOM 676 N N . ILE A 1 85 ? -2.044 7.722 -7.969 1.00 93.75 85 ILE A N 1
ATOM 677 C CA . ILE A 1 85 ? -3.204 6.983 -7.441 1.00 93.75 85 ILE A CA 1
ATOM 678 C C . ILE A 1 85 ? -4.509 7.704 -7.782 1.00 93.75 85 ILE A C 1
ATOM 680 O O . ILE A 1 85 ? -5.501 7.062 -8.119 1.00 93.75 85 ILE A O 1
ATOM 684 N N . LYS A 1 86 ? -4.536 9.038 -7.706 1.00 92.06 86 LYS A N 1
ATOM 685 C CA . LYS A 1 86 ? -5.729 9.820 -8.046 1.00 92.06 86 LYS A CA 1
ATOM 686 C C . LYS A 1 86 ? -6.112 9.685 -9.523 1.00 92.06 86 LYS A C 1
ATOM 688 O O . LYS A 1 86 ? -7.300 9.648 -9.826 1.00 92.06 86 LYS A O 1
ATOM 693 N N . GLN A 1 87 ? -5.132 9.644 -10.424 1.00 94.50 87 GLN A N 1
ATOM 694 C CA . GLN A 1 87 ? -5.362 9.604 -11.874 1.00 94.50 87 GLN A CA 1
ATOM 695 C C . GLN A 1 87 ? -5.519 8.177 -12.425 1.00 94.50 87 GLN A C 1
ATOM 697 O O . GLN A 1 87 ? -6.348 7.950 -13.298 1.00 94.50 87 GLN A O 1
ATOM 702 N N . HIS A 1 88 ? -4.769 7.215 -11.887 1.00 96.50 88 HIS A N 1
ATOM 703 C CA . HIS A 1 88 ? -4.612 5.852 -12.403 1.00 96.50 88 HIS A CA 1
ATOM 704 C C . HIS A 1 88 ? -4.850 4.796 -11.313 1.00 96.50 88 HIS A C 1
ATOM 706 O O . HIS A 1 88 ? -4.111 3.818 -11.191 1.00 96.50 88 HIS A O 1
ATOM 712 N N . ARG A 1 89 ? -5.888 5.008 -10.493 1.00 95.06 89 ARG A N 1
ATOM 713 C CA . ARG A 1 89 ? -6.148 4.257 -9.255 1.00 95.06 89 ARG A CA 1
ATOM 714 C C . ARG A 1 89 ? -6.008 2.746 -9.406 1.00 95.06 89 ARG A C 1
ATOM 716 O O . ARG A 1 89 ? -5.246 2.143 -8.663 1.00 95.06 89 ARG A O 1
ATOM 723 N N . GLU A 1 90 ? -6.734 2.141 -10.339 1.00 96.62 90 GLU A N 1
ATOM 724 C CA . GLU A 1 90 ? -6.772 0.680 -10.488 1.00 96.62 90 GLU A CA 1
ATOM 725 C C . GLU A 1 90 ? -5.394 0.102 -10.825 1.00 96.62 90 GLU A C 1
ATOM 727 O O . GLU A 1 90 ? -4.961 -0.850 -10.182 1.00 96.62 90 GLU A O 1
ATOM 732 N N . GLN A 1 91 ? -4.667 0.723 -11.758 1.00 97.62 91 GLN A N 1
ATOM 733 C CA . GLN A 1 91 ? -3.320 0.289 -12.136 1.00 97.62 91 GLN A CA 1
ATOM 734 C C . GLN A 1 91 ? -2.316 0.467 -10.993 1.00 97.62 91 GLN A C 1
ATOM 736 O O . GLN A 1 91 ? -1.528 -0.438 -10.725 1.00 97.62 91 GLN A O 1
ATOM 741 N N . CYS A 1 92 ? -2.359 1.598 -10.281 1.00 97.88 92 CYS A N 1
ATOM 742 C CA . CYS A 1 92 ? -1.491 1.824 -9.126 1.00 97.88 92 CYS A CA 1
ATOM 743 C C . CYS A 1 92 ? -1.739 0.791 -8.018 1.00 97.88 92 CYS A C 1
ATOM 745 O O . CYS A 1 92 ? -0.789 0.206 -7.502 1.00 97.88 92 CYS A O 1
ATOM 747 N N . LEU A 1 93 ? -3.004 0.533 -7.671 1.00 97.38 93 LEU A N 1
ATOM 748 C CA . LEU A 1 93 ? -3.349 -0.447 -6.639 1.00 97.38 93 LEU A CA 1
ATOM 749 C C . LEU A 1 93 ? -2.977 -1.873 -7.068 1.00 97.38 93 LEU A C 1
ATOM 751 O O . LEU A 1 93 ? -2.428 -2.608 -6.253 1.00 97.38 93 LEU A O 1
ATOM 755 N N . ALA A 1 94 ? -3.189 -2.234 -8.337 1.00 98.12 94 ALA A N 1
ATOM 756 C CA . ALA A 1 94 ? -2.780 -3.530 -8.876 1.00 98.12 94 ALA A CA 1
ATOM 757 C C . ALA A 1 94 ? -1.253 -3.716 -8.861 1.00 98.12 94 ALA A C 1
ATOM 759 O O . ALA A 1 94 ? -0.771 -4.802 -8.550 1.00 98.12 94 ALA A O 1
ATOM 760 N N . GLY A 1 95 ? -0.480 -2.665 -9.156 1.00 98.06 95 GLY A N 1
ATOM 761 C CA . GLY A 1 95 ? 0.985 -2.710 -9.107 1.00 98.06 95 GLY A CA 1
ATOM 762 C C . GLY A 1 95 ? 1.513 -2.885 -7.686 1.00 98.06 95 GLY A C 1
ATOM 763 O O . GLY A 1 95 ? 2.380 -3.725 -7.443 1.00 98.06 95 GLY A O 1
ATOM 764 N N . ILE A 1 96 ? 0.938 -2.147 -6.729 1.00 98.00 96 ILE A N 1
ATOM 765 C CA . ILE A 1 96 ? 1.234 -2.318 -5.300 1.00 98.00 96 ILE A CA 1
ATOM 766 C C . ILE A 1 96 ? 0.894 -3.745 -4.857 1.00 98.00 96 ILE A C 1
ATOM 768 O O . ILE A 1 96 ? 1.712 -4.390 -4.209 1.00 98.00 96 ILE A O 1
ATOM 772 N N . GLU A 1 97 ? -0.289 -4.249 -5.216 1.00 98.19 97 GLU A N 1
ATOM 773 C CA . GLU A 1 97 ? -0.723 -5.601 -4.856 1.00 98.19 97 GLU A CA 1
ATOM 774 C C . GLU A 1 97 ? 0.216 -6.672 -5.413 1.00 98.19 97 GLU A C 1
ATOM 776 O O . GLU A 1 97 ? 0.589 -7.586 -4.680 1.00 98.19 97 GLU A O 1
ATOM 781 N N . ALA A 1 98 ? 0.605 -6.552 -6.686 1.00 97.94 98 ALA A N 1
ATOM 782 C CA . ALA A 1 98 ? 1.538 -7.469 -7.326 1.00 97.94 98 ALA A CA 1
ATOM 783 C C . ALA A 1 98 ? 2.873 -7.487 -6.574 1.00 97.94 98 ALA A C 1
ATOM 785 O O . ALA A 1 98 ? 3.297 -8.541 -6.117 1.00 97.94 98 ALA A O 1
ATOM 786 N N . GLY A 1 99 ? 3.469 -6.315 -6.343 1.00 97.19 99 GLY A N 1
ATOM 787 C CA . GLY A 1 99 ? 4.756 -6.215 -5.661 1.00 97.19 99 GLY A CA 1
ATOM 788 C C . GLY A 1 99 ? 4.737 -6.693 -4.206 1.00 97.19 99 GLY A C 1
ATOM 789 O O . GLY A 1 99 ? 5.707 -7.285 -3.751 1.00 97.19 99 GLY A O 1
ATOM 790 N N . LEU A 1 100 ? 3.634 -6.497 -3.473 1.00 96.56 100 LEU A N 1
ATOM 791 C CA . LEU A 1 100 ? 3.479 -7.016 -2.104 1.00 96.56 100 LEU A CA 1
ATOM 792 C C . LEU A 1 100 ? 3.330 -8.546 -2.038 1.00 96.56 100 LEU A C 1
ATOM 794 O O . LEU A 1 100 ? 3.490 -9.113 -0.958 1.00 96.56 100 LEU A O 1
ATOM 798 N N . LYS A 1 101 ? 2.988 -9.203 -3.152 1.00 96.44 101 LYS A N 1
ATOM 799 C CA . LYS A 1 101 ? 2.848 -10.665 -3.257 1.00 96.44 101 LYS A CA 1
ATOM 800 C C . LYS A 1 101 ? 4.104 -11.363 -3.781 1.00 96.44 101 LYS A C 1
ATOM 802 O O . LYS A 1 101 ? 4.107 -12.593 -3.840 1.00 96.44 101 LYS A O 1
ATOM 807 N N . GLU A 1 102 ? 5.128 -10.605 -4.161 1.00 95.06 102 GLU A N 1
ATOM 808 C CA . GLU A 1 102 ? 6.421 -11.155 -4.558 1.00 95.06 102 GLU A CA 1
ATOM 809 C C . GLU A 1 102 ? 7.197 -11.706 -3.349 1.00 95.06 102 GLU A C 1
ATOM 811 O O . GLU A 1 102 ? 6.699 -11.769 -2.219 1.00 95.06 102 GLU A O 1
ATOM 816 N N . ASP A 1 103 ? 8.427 -12.157 -3.591 1.00 91.81 103 ASP A N 1
ATOM 817 C CA . ASP A 1 103 ? 9.328 -12.610 -2.539 1.00 91.81 103 ASP A CA 1
ATOM 818 C C . ASP A 1 103 ? 9.555 -11.531 -1.456 1.00 91.81 103 ASP A C 1
ATOM 820 O O . ASP A 1 103 ? 9.278 -10.342 -1.626 1.00 91.81 103 ASP A O 1
ATOM 824 N N . ILE A 1 104 ? 10.093 -11.944 -0.304 1.00 89.25 104 ILE A N 1
ATOM 825 C CA . ILE A 1 104 ? 10.257 -11.051 0.854 1.00 89.25 104 ILE A CA 1
ATOM 826 C C . ILE A 1 104 ? 11.073 -9.796 0.509 1.00 89.25 104 ILE A C 1
ATOM 828 O O . ILE A 1 104 ? 10.790 -8.729 1.056 1.00 89.25 104 ILE A O 1
ATOM 832 N N . SER A 1 105 ? 12.063 -9.895 -0.385 1.00 92.00 105 SER A N 1
ATOM 833 C CA . SER A 1 105 ? 12.941 -8.771 -0.715 1.00 92.00 105 SER A CA 1
ATOM 834 C C . SER A 1 105 ? 12.219 -7.686 -1.523 1.00 92.00 105 SER A C 1
ATOM 836 O O . SER A 1 105 ? 12.235 -6.511 -1.128 1.00 92.00 105 SER A O 1
ATOM 838 N N . HIS A 1 106 ? 11.513 -8.070 -2.591 1.00 95.19 106 HIS A N 1
ATOM 839 C CA . HIS A 1 106 ? 10.720 -7.153 -3.410 1.00 95.19 106 HIS A CA 1
ATOM 840 C C . HIS A 1 106 ? 9.529 -6.622 -2.621 1.00 95.19 106 HIS A C 1
ATOM 842 O O . HIS A 1 106 ? 9.321 -5.405 -2.566 1.00 95.19 106 HIS A O 1
ATOM 848 N N . ALA A 1 107 ? 8.811 -7.502 -1.920 1.00 95.06 107 ALA A N 1
ATOM 849 C CA . ALA A 1 107 ? 7.657 -7.132 -1.112 1.00 95.06 107 ALA A CA 1
ATOM 850 C C . ALA A 1 107 ? 8.021 -6.109 -0.030 1.00 95.06 107 ALA A C 1
ATOM 852 O O . ALA A 1 107 ? 7.315 -5.110 0.129 1.00 95.06 107 ALA A O 1
ATOM 853 N N . ALA A 1 108 ? 9.151 -6.278 0.667 1.00 93.31 108 ALA A N 1
ATOM 854 C CA . ALA A 1 108 ? 9.626 -5.307 1.653 1.00 93.31 108 ALA A CA 1
ATOM 855 C C . ALA A 1 108 ? 9.956 -3.946 1.017 1.00 93.31 108 ALA A C 1
ATOM 857 O O . ALA A 1 108 ? 9.642 -2.894 1.585 1.00 93.31 108 ALA A O 1
ATOM 858 N N . ALA A 1 109 ? 10.556 -3.927 -0.177 1.00 93.69 109 ALA A N 1
ATOM 859 C CA . ALA A 1 109 ? 10.824 -2.684 -0.896 1.00 93.69 109 ALA A CA 1
ATOM 860 C C . ALA A 1 109 ? 9.535 -1.951 -1.295 1.00 93.69 109 ALA A C 1
ATOM 862 O O . ALA A 1 109 ? 9.451 -0.734 -1.107 1.00 93.69 109 ALA A O 1
ATOM 863 N N . VAL A 1 110 ? 8.519 -2.679 -1.764 1.00 95.94 110 VAL A N 1
ATOM 864 C CA . VAL A 1 110 ? 7.202 -2.114 -2.094 1.00 95.94 110 VAL A CA 1
ATOM 865 C C . VAL A 1 110 ? 6.474 -1.633 -0.841 1.00 95.94 110 VAL A C 1
ATOM 867 O O . VAL A 1 110 ? 6.000 -0.497 -0.816 1.00 95.94 110 VAL A O 1
ATOM 870 N N . ALA A 1 111 ? 6.456 -2.420 0.235 1.00 93.31 111 ALA A N 1
ATOM 871 C CA . ALA A 1 111 ? 5.826 -2.044 1.501 1.00 93.31 111 ALA A CA 1
ATOM 872 C C . ALA A 1 111 ? 6.429 -0.752 2.084 1.00 93.31 111 ALA A C 1
ATOM 874 O O . ALA A 1 111 ? 5.698 0.122 2.550 1.00 93.31 111 ALA A O 1
ATOM 875 N N . ARG A 1 112 ? 7.751 -0.550 1.961 1.00 91.19 112 ARG A N 1
ATOM 876 C CA . ARG A 1 112 ? 8.411 0.721 2.329 1.00 91.19 112 ARG A CA 1
ATOM 877 C C . ARG A 1 112 ? 7.940 1.921 1.503 1.00 91.19 112 ARG A C 1
ATOM 879 O O . ARG A 1 112 ? 7.980 3.044 1.996 1.00 91.19 112 ARG A O 1
ATOM 886 N N . GLN A 1 113 ? 7.519 1.723 0.254 1.00 92.88 113 GLN A N 1
ATOM 887 C CA . GLN A 1 113 ? 6.911 2.796 -0.540 1.00 92.88 113 GLN A CA 1
ATOM 888 C C . GLN A 1 113 ? 5.444 3.016 -0.156 1.00 92.88 113 GLN A C 1
ATOM 890 O O . GLN A 1 113 ? 4.998 4.160 -0.161 1.00 92.88 113 GLN A O 1
ATOM 895 N N . VAL A 1 114 ? 4.709 1.955 0.200 1.00 91.88 114 VAL A N 1
ATOM 896 C CA . VAL A 1 114 ? 3.324 2.048 0.699 1.00 91.88 114 VAL A CA 1
ATOM 897 C C . VAL A 1 114 ? 3.271 2.812 2.018 1.00 91.88 114 VAL A C 1
ATOM 899 O O . VAL A 1 114 ? 2.386 3.639 2.193 1.00 91.88 114 VAL A O 1
ATOM 902 N N . ASP A 1 115 ? 4.258 2.627 2.897 1.00 88.69 115 ASP A N 1
ATOM 903 C CA . ASP A 1 115 ? 4.402 3.389 4.145 1.00 88.69 115 ASP A CA 1
ATOM 904 C C . ASP A 1 115 ? 4.327 4.911 3.927 1.00 88.69 115 ASP A C 1
ATOM 906 O O . ASP A 1 115 ? 3.753 5.647 4.724 1.00 88.69 115 ASP A O 1
ATOM 910 N N . LYS A 1 116 ? 4.844 5.395 2.791 1.00 88.12 116 LYS A N 1
ATOM 911 C CA . LYS A 1 116 ? 4.822 6.821 2.439 1.00 88.12 116 LYS A CA 1
ATOM 912 C C . LYS A 1 116 ? 3.424 7.340 2.106 1.00 88.12 116 LYS A C 1
ATOM 914 O O . LYS A 1 116 ? 3.205 8.540 2.213 1.00 88.12 116 LYS A O 1
ATOM 919 N N . ILE A 1 117 ? 2.482 6.473 1.725 1.00 88.94 117 ILE A N 1
ATOM 920 C CA . ILE A 1 117 ? 1.081 6.859 1.482 1.00 88.94 117 ILE A CA 1
ATOM 921 C C . ILE A 1 117 ? 0.436 7.365 2.773 1.00 88.94 117 ILE A C 1
ATOM 923 O O . ILE A 1 117 ? -0.416 8.254 2.734 1.00 88.94 117 ILE A O 1
ATOM 927 N N . PHE A 1 118 ? 0.843 6.816 3.914 1.00 85.31 118 PHE A N 1
ATOM 928 C CA . PHE A 1 118 ? 0.270 7.170 5.207 1.00 85.31 118 PHE A CA 1
ATOM 929 C C . PHE A 1 118 ? 0.806 8.502 5.748 1.00 85.31 118 PHE A C 1
ATOM 931 O O . PHE A 1 118 ? 0.186 9.097 6.619 1.00 85.31 118 PHE A O 1
ATOM 938 N N . ARG A 1 119 ? 1.907 9.020 5.189 1.00 80.88 119 ARG A N 1
ATOM 939 C CA . ARG A 1 119 ? 2.533 10.277 5.620 1.00 80.88 119 ARG A CA 1
ATOM 940 C C . ARG A 1 119 ? 1.889 11.489 4.946 1.00 80.88 119 ARG A C 1
ATOM 942 O O . ARG A 1 119 ? 1.736 11.497 3.728 1.00 80.88 119 ARG A O 1
ATOM 949 N N . ASP A 1 120 ? 1.563 12.511 5.740 1.00 62.56 120 ASP A N 1
ATOM 950 C CA . ASP A 1 120 ? 1.266 13.897 5.327 1.00 62.56 120 ASP A CA 1
ATOM 951 C C . ASP A 1 120 ? 0.320 14.074 4.120 1.00 62.56 120 ASP A C 1
ATOM 953 O O . ASP A 1 120 ? 0.464 15.002 3.322 1.00 62.56 120 ASP A O 1
ATOM 957 N N . ASN A 1 121 ? -0.693 13.211 3.988 1.00 64.06 121 ASN A N 1
ATOM 958 C CA . ASN A 1 121 ? -1.687 13.298 2.918 1.00 64.06 121 ASN A CA 1
ATOM 959 C C . ASN A 1 121 ? -3.036 13.765 3.474 1.00 64.06 121 ASN A C 1
ATOM 961 O O . ASN A 1 121 ? -3.845 12.967 3.945 1.00 64.06 121 ASN A O 1
ATOM 965 N N . ALA A 1 122 ? -3.292 15.073 3.389 1.00 66.06 122 ALA A N 1
ATOM 966 C CA . ALA A 1 122 ? -4.617 15.654 3.585 1.00 66.06 122 ALA A CA 1
ATOM 967 C C . ALA A 1 122 ? -5.163 16.134 2.224 1.00 66.06 122 ALA A C 1
ATOM 969 O O . ALA A 1 122 ? -4.657 17.113 1.673 1.00 66.06 122 ALA A O 1
ATOM 970 N N . PRO A 1 123 ? -6.199 15.490 1.655 1.00 77.31 123 PRO A N 1
ATOM 971 C CA . PRO A 1 123 ? -6.966 14.375 2.210 1.00 77.31 123 PRO A CA 1
ATOM 972 C C . PRO A 1 123 ? -6.261 13.006 2.144 1.00 77.31 123 PRO A C 1
ATOM 974 O O . PRO A 1 123 ? -5.454 12.800 1.237 1.00 77.31 123 PRO A O 1
ATOM 977 N N . PRO A 1 124 ? -6.619 12.046 3.026 1.00 83.88 124 PRO A N 1
ATOM 978 C CA . PRO A 1 124 ? -5.996 10.727 3.034 1.00 83.88 124 PRO A CA 1
ATOM 979 C C . PRO A 1 124 ? -6.315 9.982 1.741 1.00 83.88 124 PRO A C 1
ATOM 981 O O . PRO A 1 124 ? -7.458 9.979 1.268 1.00 83.88 124 PRO A O 1
ATOM 984 N N . THR A 1 125 ? -5.298 9.330 1.179 1.00 84.69 125 THR A N 1
ATOM 985 C CA . THR A 1 125 ? -5.466 8.436 0.032 1.00 84.69 125 THR A CA 1
ATOM 986 C C . THR A 1 125 ? -6.231 7.191 0.492 1.00 84.69 125 THR A C 1
ATOM 988 O O . THR A 1 125 ? -5.728 6.484 1.368 1.00 84.69 125 THR A O 1
ATOM 991 N N . PRO A 1 126 ? -7.419 6.881 -0.065 1.00 85.12 126 PRO A N 1
ATOM 992 C CA . PRO A 1 126 ? -8.164 5.687 0.324 1.00 85.12 126 PRO A CA 1
ATOM 993 C C . PRO A 1 126 ? -7.453 4.434 -0.188 1.00 85.12 126 PRO A C 1
ATOM 995 O O . PRO A 1 126 ? -7.260 4.294 -1.402 1.00 85.12 126 PRO A O 1
ATOM 998 N N . ILE A 1 127 ? -7.111 3.511 0.709 1.00 91.06 127 ILE A N 1
ATOM 999 C CA . ILE A 1 127 ? -6.438 2.247 0.387 1.00 91.06 127 ILE A CA 1
ATOM 1000 C C . ILE A 1 127 ? -7.363 1.077 0.748 1.00 91.06 127 ILE A C 1
ATOM 1002 O O . ILE A 1 127 ? -7.871 1.046 1.866 1.00 91.06 127 ILE A O 1
ATOM 1006 N N . PRO A 1 128 ? -7.609 0.126 -0.175 1.00 94.38 128 PRO A N 1
ATOM 1007 C CA . PRO A 1 128 ? -8.362 -1.088 0.122 1.00 94.38 128 PRO A CA 1
ATOM 1008 C C . PRO A 1 128 ? -7.803 -1.845 1.328 1.00 94.38 128 PRO A C 1
ATOM 1010 O O . PRO A 1 128 ? -6.590 -2.017 1.452 1.00 94.38 128 PRO A O 1
ATOM 1013 N N . ILE A 1 129 ? -8.694 -2.368 2.170 1.00 95.25 129 ILE A N 1
ATOM 1014 C CA . ILE A 1 129 ? -8.309 -3.071 3.399 1.00 95.25 129 ILE A CA 1
ATOM 1015 C C . ILE A 1 129 ? -7.392 -4.276 3.139 1.00 95.25 129 ILE A C 1
ATOM 1017 O O . ILE A 1 129 ? -6.480 -4.538 3.918 1.00 95.25 129 ILE A O 1
ATOM 1021 N N . GLU A 1 130 ? -7.561 -4.968 2.010 1.00 95.44 130 GLU A N 1
ATOM 1022 C CA . GLU A 1 130 ? -6.705 -6.104 1.655 1.00 95.44 130 GLU A CA 1
ATOM 1023 C C . GLU A 1 130 ? -5.263 -5.687 1.337 1.00 95.44 130 GLU A C 1
ATOM 1025 O O . GLU A 1 130 ? -4.328 -6.412 1.672 1.00 95.44 130 GLU A O 1
ATOM 1030 N N . LEU A 1 131 ? -5.051 -4.485 0.789 1.00 94.88 131 LEU A N 1
ATOM 1031 C CA . LEU A 1 131 ? -3.702 -3.942 0.611 1.00 94.88 131 LEU A CA 1
ATOM 1032 C C . LEU A 1 131 ? -3.064 -3.559 1.945 1.00 94.88 131 LEU A C 1
ATOM 1034 O O . LEU A 1 131 ? -1.873 -3.800 2.136 1.00 94.88 131 LEU A O 1
ATOM 1038 N N . VAL A 1 132 ? -3.850 -3.017 2.882 1.00 94.50 132 VAL A N 1
ATOM 1039 C CA . VAL A 1 132 ? -3.384 -2.783 4.257 1.00 94.50 132 VAL A CA 1
ATOM 1040 C C . VAL A 1 132 ? -2.954 -4.117 4.874 1.00 94.50 132 VAL A C 1
ATOM 1042 O O . VAL A 1 132 ? -1.824 -4.238 5.338 1.00 94.50 132 VAL A O 1
ATOM 1045 N N . ARG A 1 133 ? -3.794 -5.157 4.790 1.00 95.19 133 ARG A N 1
ATOM 1046 C CA . ARG A 1 133 ? -3.494 -6.502 5.306 1.00 95.19 133 ARG A CA 1
ATOM 1047 C C . ARG A 1 133 ? -2.206 -7.083 4.715 1.00 95.19 133 ARG A C 1
ATOM 1049 O O . ARG A 1 133 ? -1.361 -7.565 5.469 1.00 95.19 133 ARG A O 1
ATOM 1056 N N . LEU A 1 134 ? -2.040 -7.016 3.392 1.00 94.25 134 LEU A N 1
ATOM 1057 C CA . LEU A 1 134 ? -0.831 -7.486 2.707 1.00 94.25 134 LEU A CA 1
ATOM 1058 C C . LEU A 1 134 ? 0.410 -6.728 3.187 1.00 94.25 134 LEU A C 1
ATOM 1060 O O . LEU A 1 134 ? 1.389 -7.354 3.585 1.00 94.25 134 LEU A O 1
ATOM 1064 N N . CYS A 1 135 ? 0.348 -5.398 3.231 1.00 93.19 135 CYS A N 1
ATOM 1065 C CA . CYS A 1 135 ? 1.458 -4.556 3.675 1.00 93.19 135 CYS A CA 1
ATOM 1066 C C . CYS A 1 135 ? 1.908 -4.912 5.103 1.00 93.19 135 CYS A C 1
ATOM 1068 O O . CYS A 1 135 ? 3.090 -5.143 5.356 1.00 93.19 135 CYS A O 1
ATOM 1070 N N . PHE A 1 136 ? 0.953 -5.067 6.022 1.00 91.62 136 PHE A N 1
ATOM 1071 C CA . PHE A 1 136 ? 1.236 -5.481 7.394 1.00 91.62 136 PHE A CA 1
ATOM 1072 C C . PHE A 1 136 ? 1.822 -6.893 7.487 1.00 91.62 136 PHE A C 1
ATOM 1074 O O . PHE A 1 136 ? 2.752 -7.107 8.262 1.00 91.62 136 PHE A O 1
ATOM 1081 N N . SER A 1 137 ? 1.363 -7.839 6.661 1.00 91.94 137 SER A N 1
ATOM 1082 C CA . SER A 1 137 ? 1.947 -9.188 6.616 1.00 91.94 137 SER A CA 1
ATOM 1083 C C . SER A 1 137 ? 3.412 -9.185 6.162 1.00 91.94 137 SER A C 1
ATOM 1085 O O . SER A 1 137 ? 4.224 -9.956 6.674 1.00 91.94 137 SER A O 1
ATOM 1087 N N . VAL A 1 138 ? 3.788 -8.276 5.258 1.00 92.06 138 VAL A N 1
ATOM 1088 C CA . VAL A 1 138 ? 5.187 -8.085 4.852 1.00 92.06 138 VAL A CA 1
ATOM 1089 C C . VAL A 1 138 ? 5.996 -7.506 6.011 1.00 92.06 138 VAL A C 1
ATOM 1091 O O . VAL A 1 138 ? 7.081 -7.998 6.318 1.00 92.06 138 VAL A O 1
ATOM 1094 N N . PHE A 1 139 ? 5.458 -6.505 6.714 1.00 87.88 139 PHE A N 1
ATOM 1095 C CA . PHE A 1 139 ? 6.132 -5.916 7.871 1.00 87.88 139 PHE A CA 1
ATOM 1096 C C . PHE A 1 139 ? 6.322 -6.892 9.037 1.00 87.88 139 PHE A C 1
ATOM 1098 O O . PHE A 1 139 ? 7.328 -6.784 9.734 1.00 87.88 139 PHE A O 1
ATOM 1105 N N . GLU A 1 140 ? 5.418 -7.848 9.258 1.00 86.62 140 GLU A N 1
ATOM 1106 C CA . GLU A 1 140 ? 5.620 -8.900 10.269 1.00 86.62 140 GLU A CA 1
ATOM 1107 C C . GLU A 1 140 ? 6.828 -9.793 9.938 1.00 86.62 140 GLU A C 1
ATOM 1109 O O . GLU A 1 140 ? 7.562 -10.199 10.842 1.00 86.62 140 GLU A O 1
ATOM 1114 N N . ASN A 1 141 ? 7.048 -10.072 8.651 1.00 84.06 141 ASN A N 1
ATOM 1115 C CA . ASN A 1 141 ? 8.059 -11.021 8.180 1.00 84.06 141 ASN A CA 1
ATOM 1116 C C . ASN A 1 141 ? 9.424 -10.385 7.869 1.00 84.06 141 ASN A C 1
ATOM 1118 O O . ASN A 1 141 ? 10.430 -11.091 7.821 1.00 84.06 141 ASN A O 1
ATOM 1122 N N . ASP A 1 142 ? 9.495 -9.066 7.682 1.00 77.06 142 ASP A N 1
ATOM 1123 C CA . ASP A 1 142 ? 10.756 -8.371 7.413 1.00 77.06 142 ASP A CA 1
ATOM 1124 C C . ASP A 1 142 ? 11.525 -8.096 8.725 1.00 77.06 142 ASP A C 1
ATOM 1126 O O . ASP A 1 142 ? 11.172 -7.215 9.521 1.00 77.06 142 ASP A O 1
ATOM 1130 N N . SER A 1 143 ? 12.613 -8.842 8.940 1.00 65.19 143 SER A N 1
ATOM 1131 C CA . SER A 1 143 ? 13.439 -8.808 10.151 1.00 65.19 143 SER A CA 1
ATOM 1132 C C . SER A 1 143 ? 14.370 -7.600 10.280 1.00 65.19 143 SER A C 1
ATOM 1134 O O . SER A 1 143 ? 14.867 -7.362 11.383 1.00 65.19 143 SER A O 1
ATOM 1136 N N . GLU A 1 144 ? 14.627 -6.846 9.206 1.00 64.25 144 GLU A N 1
ATOM 1137 C CA . GLU A 1 144 ? 15.727 -5.866 9.176 1.00 64.25 144 GLU A CA 1
ATOM 1138 C C . GLU A 1 144 ? 15.365 -4.480 9.736 1.00 64.25 144 GLU A C 1
ATOM 1140 O O . GLU A 1 144 ? 16.246 -3.762 10.200 1.00 64.25 144 GLU A O 1
ATOM 1145 N N . ASN A 1 145 ? 14.086 -4.084 9.744 1.00 60.47 145 ASN A N 1
ATOM 1146 C CA . ASN A 1 145 ? 13.668 -2.703 10.048 1.00 60.47 145 ASN A CA 1
ATOM 1147 C C . ASN A 1 145 ? 12.474 -2.604 11.014 1.00 60.47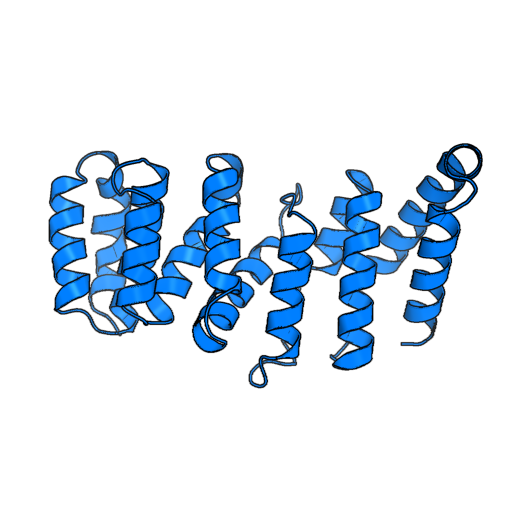 145 ASN A C 1
ATOM 1149 O O . ASN A 1 145 ? 11.487 -1.923 10.745 1.00 60.47 145 ASN A O 1
ATOM 1153 N N . LYS A 1 146 ? 12.564 -3.241 12.185 1.00 58.75 146 LYS A N 1
ATOM 1154 C CA . LYS A 1 146 ? 11.459 -3.285 13.167 1.00 58.75 146 LYS A CA 1
ATOM 1155 C C . LYS A 1 146 ? 11.073 -1.935 13.799 1.00 58.75 146 LYS A C 1
ATOM 1157 O O . LYS A 1 146 ? 9.994 -1.833 14.369 1.00 58.75 146 LYS A O 1
ATOM 1162 N N . HIS A 1 147 ? 11.931 -0.914 13.723 1.00 54.56 147 HIS A N 1
ATOM 1163 C CA . HIS A 1 147 ? 11.792 0.307 14.536 1.00 54.56 147 HIS A CA 1
ATOM 1164 C C . HIS A 1 147 ? 11.312 1.568 13.790 1.00 54.56 147 HIS A C 1
ATOM 1166 O O . HIS A 1 147 ? 11.057 2.568 14.447 1.00 54.56 147 HIS A O 1
ATOM 1172 N N . HIS A 1 148 ? 11.187 1.549 12.456 1.00 54.88 148 HIS A N 1
ATOM 1173 C CA . HIS A 1 148 ? 10.931 2.766 11.651 1.00 54.88 148 HIS A CA 1
ATOM 1174 C C . HIS A 1 148 ? 9.741 2.649 10.682 1.00 54.88 148 HIS A C 1
ATOM 1176 O O . HIS A 1 148 ? 9.644 3.417 9.725 1.00 54.88 148 HIS A O 1
ATOM 1182 N N . ARG A 1 149 ? 8.859 1.668 10.885 1.00 66.50 149 ARG A N 1
ATOM 1183 C CA . ARG A 1 149 ? 7.713 1.414 10.002 1.00 66.50 149 ARG A CA 1
ATOM 1184 C C . ARG A 1 149 ? 6.463 2.083 10.570 1.00 66.50 149 ARG A C 1
ATOM 1186 O O . ARG A 1 149 ? 6.284 2.047 11.784 1.00 66.50 149 ARG A O 1
ATOM 1193 N N . LEU A 1 150 ? 5.599 2.604 9.696 1.00 72.88 150 LEU A N 1
ATOM 1194 C CA . LEU A 1 150 ? 4.247 3.106 9.991 1.00 72.88 150 LEU A CA 1
ATOM 1195 C C . LEU A 1 150 ? 4.175 4.510 10.601 1.00 72.88 150 LEU A C 1
ATOM 1197 O O . LEU A 1 150 ? 3.187 4.860 11.244 1.00 72.88 150 LEU A O 1
ATOM 1201 N N . PHE A 1 151 ? 5.194 5.340 10.370 1.00 76.94 151 PHE A N 1
ATOM 1202 C CA . PHE A 1 151 ? 5.120 6.753 10.740 1.00 76.94 151 PHE A CA 1
ATOM 1203 C C . PHE A 1 151 ? 3.974 7.439 9.977 1.00 76.94 151 PHE A C 1
ATOM 1205 O O . PHE A 1 151 ? 3.943 7.382 8.747 1.00 76.94 151 PHE A O 1
ATOM 1212 N N . GLY A 1 152 ? 3.048 8.074 10.701 1.00 81.81 152 GLY A N 1
ATOM 1213 C CA . GLY A 1 152 ? 1.853 8.719 10.143 1.00 81.81 152 GLY A CA 1
ATOM 1214 C C . GLY A 1 152 ? 0.665 7.777 9.908 1.00 81.81 152 GLY A C 1
ATOM 1215 O O . GLY A 1 152 ? -0.369 8.209 9.403 1.00 81.81 152 GLY A O 1
ATOM 1216 N N . PHE A 1 153 ? 0.758 6.487 10.260 1.00 88.94 153 PHE A N 1
ATOM 1217 C CA . PHE A 1 153 ? -0.389 5.581 10.121 1.00 88.94 153 PHE A CA 1
ATOM 1218 C C . PHE A 1 153 ? -1.546 5.956 11.061 1.00 88.94 153 PHE A C 1
ATOM 1220 O O . PHE A 1 153 ? -2.708 5.864 10.674 1.00 88.94 153 PHE A O 1
ATOM 1227 N N . ASP A 1 154 ? -1.241 6.433 12.265 1.00 87.81 154 ASP A N 1
ATOM 1228 C CA . ASP A 1 154 ? -2.190 7.016 13.218 1.00 87.81 154 ASP A CA 1
ATOM 1229 C C . ASP A 1 154 ? -2.882 8.272 12.665 1.00 87.81 154 ASP A C 1
ATOM 1231 O O . ASP A 1 154 ? -4.109 8.391 12.754 1.00 87.81 154 ASP A O 1
ATOM 1235 N N . ASP A 1 155 ? -2.130 9.162 1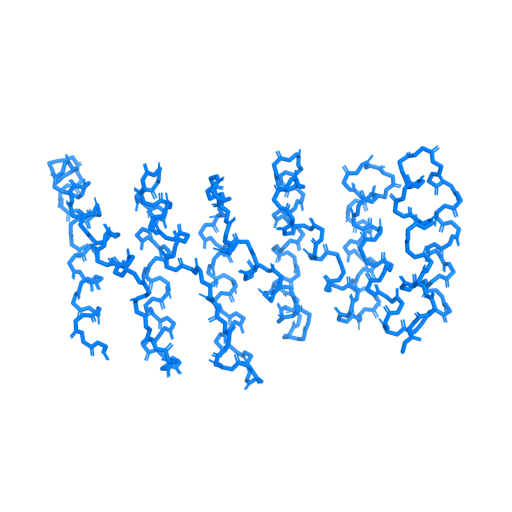2.016 1.00 87.94 155 ASP A N 1
ATOM 1236 C CA . ASP A 1 155 ? -2.681 10.313 11.292 1.00 87.94 155 ASP A CA 1
ATOM 1237 C C . ASP A 1 155 ? -3.620 9.871 10.162 1.00 87.94 155 ASP A C 1
ATOM 1239 O O . ASP A 1 155 ? -4.744 10.376 10.045 1.00 87.94 155 ASP A O 1
ATOM 1243 N N . TRP A 1 156 ? -3.197 8.893 9.354 1.00 91.75 156 TRP A N 1
ATOM 1244 C CA . TRP A 1 156 ? -4.007 8.344 8.267 1.00 91.75 156 TRP A CA 1
ATOM 1245 C C . TRP A 1 156 ? -5.288 7.682 8.783 1.00 91.75 156 TRP A C 1
ATOM 1247 O O . TRP A 1 156 ? -6.357 7.924 8.218 1.00 91.75 156 TRP A O 1
ATOM 1257 N N . LEU A 1 157 ? -5.226 6.901 9.868 1.00 92.56 157 LEU A N 1
ATOM 1258 C CA . LEU A 1 157 ? -6.399 6.295 10.508 1.00 92.56 157 LEU A CA 1
ATOM 1259 C C . LEU A 1 157 ? -7.365 7.367 11.015 1.00 92.56 157 LEU A C 1
ATOM 1261 O O . LEU A 1 157 ? -8.564 7.309 10.734 1.00 92.56 157 LEU A O 1
ATOM 1265 N N . ASN A 1 158 ? -6.847 8.371 11.726 1.00 90.38 158 ASN A N 1
ATOM 1266 C CA . ASN A 1 158 ? -7.650 9.463 12.263 1.00 90.38 158 ASN A CA 1
ATOM 1267 C C . ASN A 1 158 ? -8.330 10.267 11.144 1.00 90.38 158 ASN A C 1
ATOM 1269 O O . ASN A 1 158 ? -9.488 10.656 11.279 1.00 90.38 158 ASN A O 1
ATOM 1273 N N . ALA A 1 159 ? -7.643 10.516 10.030 1.00 90.31 159 ALA A N 1
ATOM 1274 C CA . ALA A 1 159 ? -8.231 11.193 8.877 1.00 90.31 159 ALA A CA 1
ATOM 1275 C C . ALA A 1 159 ? -9.242 10.302 8.132 1.00 90.31 159 ALA A C 1
ATOM 1277 O O . ALA A 1 159 ? -10.281 10.788 7.680 1.00 90.31 159 ALA A O 1
ATOM 1278 N N . THR A 1 160 ? -8.958 9.003 8.014 1.00 92.69 160 THR A N 1
ATOM 1279 C CA . THR A 1 160 ? -9.837 8.027 7.353 1.00 92.69 160 THR A CA 1
ATOM 1280 C C . THR A 1 160 ? -11.135 7.842 8.128 1.00 92.69 160 THR A C 1
ATOM 1282 O O . THR A 1 160 ? -12.189 7.806 7.503 1.00 92.69 160 THR A O 1
ATOM 1285 N N . SER A 1 161 ? -11.109 7.853 9.464 1.00 93.38 161 SER A N 1
ATOM 1286 C CA . SER A 1 161 ? -12.320 7.694 10.285 1.00 93.38 161 SER A CA 1
ATOM 1287 C C . SER A 1 161 ? -13.348 8.807 10.114 1.00 93.38 161 SER A C 1
ATOM 1289 O O . SER A 1 161 ? -14.520 8.588 10.380 1.00 93.38 161 SER A O 1
ATOM 1291 N N . GLN A 1 162 ? -12.951 9.984 9.621 1.00 91.19 162 GLN A N 1
ATOM 1292 C CA . GLN A 1 162 ? -13.900 11.053 9.281 1.00 91.19 162 GLN A CA 1
ATOM 1293 C C . GLN A 1 162 ? -14.689 10.778 7.994 1.00 91.19 162 GLN A C 1
ATOM 1295 O O . GLN A 1 162 ? -15.671 11.461 7.718 1.00 91.19 162 GLN A O 1
ATOM 1300 N N . ARG A 1 163 ? -14.208 9.862 7.150 1.00 90.69 163 ARG A N 1
ATOM 1301 C CA . ARG A 1 163 ? -14.734 9.618 5.798 1.00 90.69 163 ARG A CA 1
ATOM 1302 C C . ARG A 1 163 ? -15.308 8.224 5.645 1.00 90.69 163 ARG A C 1
ATOM 1304 O O . ARG A 1 163 ? -16.325 8.054 4.986 1.00 90.69 163 ARG A O 1
ATOM 1311 N N . ASP A 1 164 ? -14.611 7.252 6.210 1.00 94.00 164 ASP A N 1
ATOM 1312 C CA . ASP A 1 164 ? -14.939 5.839 6.170 1.00 94.00 164 ASP A CA 1
ATOM 1313 C C . ASP A 1 164 ? -14.574 5.206 7.528 1.00 94.00 164 ASP A C 1
ATOM 1315 O O . ASP A 1 164 ? -13.471 4.673 7.706 1.00 94.00 164 ASP A O 1
ATOM 1319 N N . PRO A 1 165 ? -15.475 5.317 8.523 1.00 95.06 165 PRO A N 1
ATOM 1320 C CA . PRO A 1 165 ? -15.277 4.737 9.850 1.00 95.06 165 PRO A CA 1
ATOM 1321 C C . PRO A 1 165 ? -15.079 3.218 9.826 1.00 95.06 165 PRO A C 1
ATOM 1323 O O . PRO A 1 165 ? -14.338 2.682 10.646 1.00 95.06 165 PRO A O 1
ATOM 1326 N N . GLU A 1 166 ? -15.710 2.526 8.875 1.00 95.44 166 GLU A N 1
ATOM 1327 C CA . GLU A 1 166 ? -15.639 1.070 8.740 1.00 95.44 166 GLU A CA 1
ATOM 1328 C C . GLU A 1 166 ? -14.237 0.635 8.295 1.00 95.44 166 GLU A C 1
ATOM 1330 O O . GLU A 1 166 ? -13.622 -0.243 8.909 1.00 95.44 166 GLU A O 1
ATOM 1335 N N . LEU A 1 167 ? -13.693 1.301 7.269 1.00 95.50 167 LEU A N 1
ATOM 1336 C CA . LEU A 1 167 ? -12.318 1.089 6.820 1.00 95.50 167 LEU A CA 1
ATOM 1337 C C . LEU A 1 167 ? -11.312 1.448 7.913 1.00 95.50 167 LEU A C 1
ATOM 1339 O O . LEU A 1 167 ? -10.356 0.701 8.125 1.00 95.50 167 LEU A O 1
ATOM 1343 N N . ALA A 1 168 ? -11.520 2.572 8.605 1.00 95.62 168 ALA A N 1
ATOM 1344 C CA . ALA A 1 168 ? -10.642 2.994 9.689 1.00 95.62 168 ALA A CA 1
ATOM 1345 C C . ALA A 1 168 ? -10.607 1.949 10.810 1.00 95.62 168 ALA A C 1
ATOM 1347 O O . ALA A 1 168 ? -9.521 1.524 11.194 1.00 95.62 168 ALA A O 1
ATOM 1348 N N . LEU A 1 169 ? -11.770 1.471 11.266 1.00 97.19 169 LEU A N 1
ATOM 1349 C CA . LEU A 1 169 ? -11.873 0.433 12.291 1.00 97.19 169 LEU A CA 1
ATOM 1350 C C . LEU A 1 169 ? -11.177 -0.864 11.859 1.00 97.19 169 LEU A C 1
ATOM 1352 O O . LEU A 1 169 ? -10.342 -1.386 12.597 1.00 97.19 169 LEU A O 1
ATOM 1356 N N . ALA A 1 170 ? -11.451 -1.351 10.646 1.00 97.25 170 ALA A N 1
ATOM 1357 C CA . ALA A 1 170 ? -10.814 -2.562 10.127 1.00 97.25 170 ALA A CA 1
ATOM 1358 C C . ALA A 1 170 ? -9.283 -2.419 10.025 1.00 97.25 170 ALA A C 1
ATOM 1360 O O . ALA A 1 170 ? -8.536 -3.343 10.352 1.00 97.25 170 ALA A O 1
ATOM 1361 N N . ALA A 1 171 ? -8.792 -1.255 9.595 1.00 95.94 171 ALA A N 1
ATOM 1362 C CA . ALA A 1 171 ? -7.362 -0.981 9.517 1.00 95.94 171 ALA A CA 1
ATOM 1363 C C . ALA A 1 171 ? -6.718 -0.864 10.912 1.00 95.94 171 ALA A C 1
ATOM 1365 O O . ALA A 1 171 ? -5.596 -1.334 11.106 1.00 95.94 171 ALA A O 1
ATOM 1366 N N . THR A 1 172 ? -7.425 -0.300 11.898 1.00 95.56 172 THR A N 1
ATOM 1367 C CA . THR A 1 172 ? -6.980 -0.269 13.300 1.00 95.56 172 THR A CA 1
ATOM 1368 C C . THR A 1 172 ? -6.862 -1.672 13.885 1.00 95.56 172 THR A C 1
ATOM 1370 O O . THR A 1 172 ? -5.858 -1.972 14.523 1.00 95.56 172 THR A O 1
ATOM 1373 N N . GLU A 1 173 ? -7.824 -2.558 13.628 1.00 96.44 173 GLU A N 1
ATOM 1374 C CA . GLU A 1 173 ? -7.764 -3.956 14.079 1.00 96.44 173 GLU A CA 1
ATOM 1375 C C . GLU A 1 173 ? -6.514 -4.674 13.535 1.00 96.44 173 GLU A C 1
ATOM 1377 O O . GLU A 1 173 ? -5.817 -5.363 14.283 1.00 96.44 173 GLU A O 1
ATOM 1382 N N . ILE A 1 174 ? -6.180 -4.466 12.254 1.00 94.88 174 ILE A N 1
ATOM 1383 C CA . ILE A 1 174 ? -4.952 -5.004 11.638 1.00 94.88 174 ILE A CA 1
ATOM 1384 C C . ILE A 1 174 ? -3.704 -4.426 12.316 1.00 94.88 174 ILE A C 1
ATOM 1386 O O . ILE A 1 174 ? -2.785 -5.171 12.664 1.00 94.88 174 ILE A O 1
ATOM 1390 N N . TYR A 1 175 ? -3.674 -3.110 12.525 1.00 92.12 175 TYR A N 1
ATOM 1391 C CA . TYR A 1 175 ? -2.539 -2.423 13.139 1.00 92.12 175 TYR A CA 1
ATOM 1392 C C . TYR A 1 175 ? -2.280 -2.883 14.573 1.00 92.12 175 TYR A C 1
ATOM 1394 O O . TYR A 1 175 ? -1.139 -3.175 14.932 1.00 92.12 175 TYR A O 1
ATOM 1402 N N . LEU A 1 176 ? -3.328 -3.023 15.383 1.00 91.38 176 LEU A N 1
ATOM 1403 C CA . LEU A 1 176 ? -3.195 -3.498 16.756 1.00 91.38 176 LEU A CA 1
ATOM 1404 C C . LEU A 1 176 ? -2.772 -4.963 16.815 1.00 91.38 176 LEU A C 1
ATOM 1406 O O . LEU A 1 176 ? -1.893 -5.299 17.606 1.00 91.38 176 LEU A O 1
ATOM 1410 N N . ALA A 1 177 ? -3.303 -5.821 15.938 1.00 91.69 177 ALA A N 1
ATOM 1411 C CA . ALA A 1 177 ? -2.840 -7.204 15.837 1.00 91.69 177 ALA A CA 1
ATOM 1412 C C . ALA A 1 177 ? -1.332 -7.274 15.530 1.00 91.69 177 ALA A C 1
ATOM 1414 O O . ALA A 1 177 ? -0.611 -8.058 16.153 1.00 91.69 177 ALA A O 1
ATOM 1415 N N . TYR A 1 178 ? -0.848 -6.417 14.627 1.00 89.44 178 TYR A N 1
ATOM 1416 C CA . TYR A 1 178 ? 0.576 -6.277 14.327 1.00 89.44 178 TYR A CA 1
ATOM 1417 C C . TYR A 1 178 ? 1.385 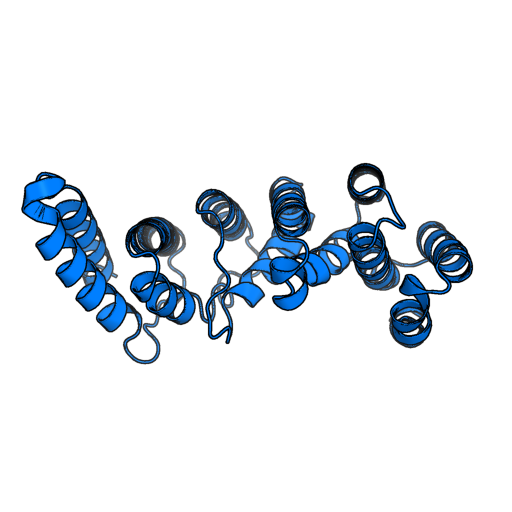-5.808 15.544 1.00 89.44 178 TYR A C 1
ATOM 1419 O O . TYR A 1 178 ? 2.401 -6.429 15.874 1.00 89.44 178 TYR A O 1
ATOM 1427 N N . ILE A 1 179 ? 0.938 -4.756 16.242 1.00 86.69 179 ILE A N 1
ATOM 1428 C CA . ILE A 1 179 ? 1.622 -4.219 17.430 1.00 86.69 179 ILE A CA 1
ATOM 1429 C C . ILE A 1 179 ? 1.716 -5.279 18.528 1.00 86.69 179 ILE A C 1
ATOM 1431 O O . ILE A 1 179 ? 2.799 -5.510 19.064 1.00 86.69 179 ILE A O 1
ATOM 1435 N N . SER A 1 180 ? 0.619 -5.976 18.834 1.00 86.06 180 SER A N 1
ATOM 1436 C CA . SER A 1 180 ? 0.595 -7.001 19.883 1.00 86.06 180 SER A CA 1
ATOM 1437 C C . SER A 1 180 ? 1.570 -8.151 19.606 1.00 86.06 180 SER A C 1
ATOM 1439 O O . SER A 1 180 ? 2.155 -8.706 20.539 1.00 86.06 180 SER A O 1
ATOM 1441 N N . ARG A 1 181 ? 1.768 -8.513 18.331 1.00 86.06 181 ARG A N 1
ATOM 1442 C CA . ARG A 1 181 ? 2.668 -9.601 17.913 1.00 86.06 181 ARG A CA 1
ATOM 1443 C C . ARG A 1 181 ? 4.127 -9.175 17.850 1.00 86.06 181 ARG A C 1
ATOM 1445 O O . ARG A 1 181 ? 4.998 -9.889 18.343 1.00 86.06 181 ARG A O 1
ATOM 1452 N N . THR A 1 182 ? 4.395 -8.037 17.216 1.00 80.69 182 THR A N 1
ATOM 1453 C CA . THR A 1 182 ? 5.763 -7.597 16.902 1.00 80.69 182 THR A CA 1
ATOM 1454 C C . THR A 1 182 ? 6.375 -6.728 17.996 1.00 80.69 182 THR A C 1
ATOM 1456 O O . THR A 1 182 ? 7.597 -6.577 18.028 1.00 80.69 182 THR A O 1
ATOM 1459 N N . LYS A 1 183 ? 5.546 -6.219 18.920 1.00 79.38 183 LYS A N 1
ATOM 1460 C CA . LYS A 1 183 ? 5.909 -5.312 20.019 1.00 79.38 183 LYS A CA 1
ATOM 1461 C C . LYS A 1 183 ? 6.842 -4.179 19.562 1.00 79.38 183 LYS A C 1
ATOM 1463 O O . LYS A 1 183 ? 7.912 -3.997 20.152 1.00 79.38 183 LYS A O 1
ATOM 1468 N N . PRO A 1 184 ? 6.487 -3.447 18.489 1.00 74.62 184 PRO A N 1
ATOM 1469 C CA . PRO A 1 184 ? 7.252 -2.290 18.067 1.00 74.62 184 PRO A CA 1
ATOM 1470 C C . PRO A 1 184 ? 7.104 -1.186 19.121 1.00 74.62 184 PRO A C 1
ATOM 1472 O O . PRO A 1 184 ? 6.224 -1.236 19.981 1.00 74.62 184 PRO A O 1
ATOM 1475 N N . TYR A 1 185 ? 7.961 -0.170 19.049 1.00 71.00 185 TYR A N 1
ATOM 1476 C CA . TYR A 1 185 ? 7.751 1.028 19.853 1.00 71.00 185 TYR A CA 1
ATOM 1477 C C . TYR A 1 185 ? 6.419 1.674 19.444 1.00 71.00 185 TYR A C 1
ATOM 1479 O O . TYR A 1 185 ? 6.242 2.023 18.279 1.00 71.00 185 TYR A O 1
ATOM 1487 N N . PHE A 1 186 ? 5.489 1.783 20.392 1.00 74.38 186 PHE A N 1
ATOM 1488 C CA . PHE A 1 186 ? 4.153 2.327 20.184 1.00 74.38 186 PHE A CA 1
ATOM 1489 C C . PHE A 1 186 ? 4.052 3.697 20.851 1.00 74.38 186 PHE A C 1
ATOM 1491 O O . PHE A 1 186 ? 4.355 3.846 22.035 1.00 74.38 186 PHE A O 1
ATOM 1498 N N . TYR A 1 187 ? 3.650 4.701 20.079 1.00 72.94 187 TYR A N 1
ATOM 1499 C CA . TYR A 1 187 ? 3.471 6.067 20.549 1.00 72.94 187 TYR A CA 1
ATOM 1500 C C . TYR A 1 187 ? 2.280 6.687 19.824 1.00 72.94 187 TYR A C 1
ATOM 1502 O O . TYR A 1 187 ? 2.257 6.697 18.596 1.00 72.94 187 TYR A O 1
ATOM 1510 N N . ASP A 1 188 ? 1.303 7.187 20.582 1.00 73.75 188 ASP A N 1
ATOM 1511 C CA . ASP A 1 188 ? 0.167 7.933 20.038 1.00 73.75 188 ASP A CA 1
ATOM 1512 C C . ASP A 1 188 ? 0.576 9.398 19.850 1.00 73.75 188 ASP A C 1
ATOM 1514 O O . ASP A 1 188 ? 0.563 10.195 20.797 1.00 73.75 188 ASP A O 1
ATOM 1518 N N . HIS A 1 189 ? 1.015 9.746 18.640 1.00 72.88 189 HIS A N 1
ATOM 1519 C CA . HIS A 1 189 ? 1.429 11.108 18.341 1.00 72.88 189 HIS A CA 1
ATOM 1520 C C . HIS A 1 189 ? 0.205 12.031 18.367 1.00 72.88 189 HIS A C 1
ATOM 1522 O O . HIS A 1 189 ? -0.844 11.699 17.833 1.00 72.88 189 HIS A O 1
ATOM 1528 N N . GLU A 1 190 ? 0.304 13.185 19.036 1.00 76.75 190 GLU A N 1
ATOM 1529 C CA . GLU A 1 190 ? -0.775 14.190 19.130 1.00 76.75 190 GLU A CA 1
ATOM 1530 C C . GLU A 1 190 ? -2.165 13.667 19.578 1.00 76.75 190 GLU A C 1
ATOM 1532 O O . GLU A 1 190 ? -3.191 14.307 19.321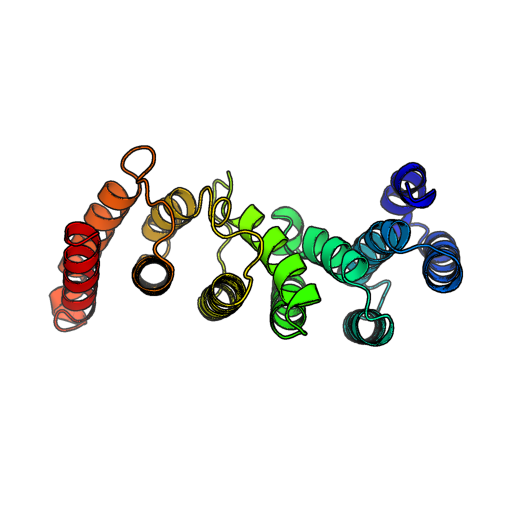 1.00 76.75 190 GLU A O 1
ATOM 1537 N N . ASN A 1 191 ? -2.223 12.537 20.293 1.00 82.38 191 ASN A N 1
ATOM 1538 C CA . ASN A 1 191 ? -3.470 11.872 20.699 1.00 82.38 191 ASN A CA 1
ATOM 1539 C C . ASN A 1 191 ? -4.383 11.516 19.504 1.00 82.38 191 ASN A C 1
ATOM 1541 O O . ASN A 1 191 ? -5.614 11.643 19.583 1.00 82.38 191 ASN A O 1
ATOM 1545 N N . ARG A 1 192 ? -3.801 11.148 18.358 1.00 85.75 192 ARG A N 1
ATOM 1546 C CA . ARG A 1 192 ? -4.536 10.803 17.132 1.00 85.75 192 ARG A CA 1
ATOM 1547 C C . ARG A 1 192 ? -5.364 9.540 17.295 1.00 85.75 192 ARG A C 1
ATOM 1549 O O . ARG A 1 192 ? -6.496 9.510 16.810 1.00 85.75 192 ARG A O 1
ATOM 1556 N N . LEU A 1 193 ? -4.866 8.542 18.019 1.00 86.50 193 LEU A N 1
ATOM 1557 C CA . LEU A 1 193 ? -5.611 7.319 18.310 1.00 86.50 193 LEU A CA 1
ATOM 1558 C C . LEU A 1 193 ? -6.767 7.588 19.280 1.00 86.50 193 LEU A C 1
ATOM 1560 O O . LEU A 1 193 ? -7.856 7.056 19.086 1.00 86.50 193 LEU A O 1
ATOM 1564 N N . VAL A 1 194 ? -6.604 8.483 20.258 1.00 88.62 194 VAL A N 1
ATOM 1565 C CA . VAL A 1 194 ? -7.725 8.918 21.119 1.00 88.62 194 VAL A CA 1
ATOM 1566 C C . VAL A 1 194 ? -8.825 9.621 20.311 1.00 88.62 194 VAL A C 1
ATOM 1568 O O . VAL A 1 194 ? -10.016 9.357 20.507 1.00 88.62 194 VAL A O 1
ATOM 1571 N N . GLN A 1 195 ? -8.449 10.502 19.377 1.00 91.56 195 GLN A N 1
ATOM 1572 C CA . GLN A 1 195 ? -9.408 11.168 18.484 1.00 91.56 195 GLN A CA 1
ATOM 1573 C C . GLN A 1 195 ? -10.130 10.160 17.585 1.00 91.56 195 GLN A C 1
ATOM 1575 O O . GLN A 1 195 ? -11.351 10.238 17.436 1.00 91.56 195 GLN A O 1
ATOM 1580 N N . LEU A 1 196 ? -9.386 9.203 17.026 1.00 93.81 196 LEU A N 1
ATOM 1581 C CA . LEU A 1 196 ? -9.924 8.087 16.257 1.00 93.81 196 LEU A CA 1
ATOM 1582 C C . LEU A 1 196 ? -10.961 7.311 17.075 1.00 93.81 196 LEU A C 1
ATOM 1584 O O . LEU A 1 196 ? -12.087 7.156 16.613 1.00 93.81 196 LEU A O 1
ATOM 1588 N N . MET A 1 197 ? -10.618 6.891 18.296 1.00 95.94 197 MET A N 1
ATOM 1589 C CA . MET A 1 197 ? -11.529 6.148 19.173 1.00 95.94 197 MET A CA 1
ATOM 1590 C C . MET A 1 197 ? -12.809 6.924 19.464 1.00 95.94 197 MET A C 1
ATOM 1592 O O . MET A 1 197 ? -13.895 6.369 19.351 1.00 95.94 197 MET A O 1
ATOM 1596 N N . THR A 1 198 ? -12.697 8.217 19.771 1.00 94.94 198 THR A N 1
ATOM 1597 C CA . THR A 1 198 ? -13.867 9.073 20.026 1.00 94.94 198 THR A CA 1
ATOM 1598 C C . THR A 1 198 ? -14.820 9.102 18.828 1.00 94.94 198 THR A C 1
ATOM 1600 O O . THR A 1 198 ? -16.033 9.013 18.999 1.00 94.94 198 THR A O 1
ATOM 1603 N N . ARG A 1 199 ? -14.283 9.188 17.604 1.00 94.88 199 ARG A N 1
ATOM 1604 C CA . ARG A 1 199 ? -15.092 9.176 16.373 1.00 94.88 199 ARG A CA 1
ATOM 1605 C C . ARG A 1 199 ? -15.725 7.816 16.112 1.00 94.88 199 ARG A C 1
ATOM 1607 O O . ARG A 1 199 ? -16.890 7.758 15.744 1.00 94.88 199 ARG A O 1
ATOM 1614 N N . LEU A 1 200 ? -14.969 6.738 16.311 1.00 97.19 200 LEU A N 1
ATOM 1615 C CA . LEU A 1 200 ? -15.473 5.382 16.115 1.00 97.19 200 LEU A CA 1
ATOM 1616 C C . LEU A 1 200 ? -16.582 5.032 17.113 1.00 97.19 200 LEU A C 1
ATOM 1618 O O . LEU A 1 200 ? -17.540 4.377 16.720 1.00 97.19 200 LEU A O 1
ATOM 1622 N N . PHE A 1 201 ? -16.486 5.488 18.366 1.00 97.56 201 PHE A N 1
ATOM 1623 C CA . PHE A 1 201 ? -17.569 5.337 19.340 1.00 97.56 201 PHE A CA 1
ATOM 1624 C C . PHE A 1 201 ? -18.823 6.103 18.922 1.00 97.56 201 PHE A C 1
ATOM 1626 O O . PHE A 1 201 ? -19.892 5.506 18.899 1.00 97.56 201 PHE A O 1
ATOM 1633 N N . ALA A 1 202 ? -18.688 7.373 18.525 1.00 96.81 202 ALA A N 1
ATOM 1634 C CA . ALA A 1 202 ? -19.828 8.164 18.060 1.00 96.81 202 ALA A CA 1
ATOM 1635 C C . ALA A 1 202 ? -20.540 7.500 16.866 1.00 96.81 202 ALA A C 1
ATOM 1637 O O . ALA A 1 202 ? -21.755 7.341 16.885 1.00 96.81 202 ALA A O 1
ATOM 1638 N N . GLU A 1 203 ? -19.786 7.029 15.867 1.00 97.12 203 GLU A N 1
ATOM 1639 C CA . GLU A 1 203 ? -20.365 6.308 14.725 1.00 97.12 203 GLU A CA 1
ATOM 1640 C C . GLU A 1 203 ? -21.030 4.987 15.146 1.00 97.12 203 GLU A C 1
ATOM 1642 O O . GLU A 1 203 ? -22.097 4.632 14.650 1.00 97.12 203 GLU A O 1
ATOM 1647 N N . ALA A 1 204 ? -20.404 4.236 16.054 1.00 96.81 204 ALA A N 1
ATOM 1648 C CA . ALA A 1 204 ? -20.945 2.967 16.522 1.00 96.81 204 ALA A CA 1
ATOM 1649 C C . ALA A 1 204 ? -22.253 3.143 17.310 1.00 96.81 204 ALA A C 1
ATOM 1651 O O . ALA A 1 204 ? -23.154 2.320 17.162 1.00 96.81 204 ALA A O 1
ATOM 1652 N N . GLU A 1 205 ? -22.365 4.206 18.110 1.00 96.44 205 GLU A N 1
ATOM 1653 C CA . GLU A 1 205 ? -23.600 4.588 18.806 1.00 96.44 205 GLU A CA 1
ATOM 1654 C C . GLU A 1 205 ? -24.698 4.978 17.807 1.00 96.44 205 GLU A C 1
ATOM 1656 O O . GLU A 1 205 ? -25.828 4.505 17.917 1.00 96.44 205 GLU A O 1
ATOM 1661 N N . GLU A 1 206 ? -24.371 5.770 16.779 1.00 95.81 206 GLU A N 1
ATOM 1662 C CA . GLU A 1 206 ? -25.326 6.139 15.723 1.00 95.81 206 GLU A CA 1
ATOM 1663 C C . GLU A 1 206 ? -25.853 4.919 14.945 1.00 95.81 206 GLU A C 1
ATOM 1665 O O . GLU A 1 206 ? -27.008 4.905 14.512 1.00 95.81 206 GLU A O 1
ATOM 1670 N N . ARG A 1 207 ? -25.028 3.878 14.775 1.00 94.75 207 ARG A N 1
ATOM 1671 C CA . ARG A 1 207 ? -25.388 2.657 14.035 1.00 94.75 207 ARG A CA 1
ATOM 1672 C C . ARG A 1 207 ? -26.006 1.554 14.884 1.00 94.75 207 ARG A C 1
ATOM 1674 O O . ARG A 1 207 ? -26.545 0.619 14.287 1.00 94.75 207 ARG A O 1
ATOM 1681 N N . GLU A 1 208 ? -25.974 1.657 16.211 1.00 95.44 208 GLU A N 1
ATOM 1682 C CA . GLU A 1 208 ? -26.261 0.549 17.133 1.00 95.44 208 GLU A CA 1
ATOM 1683 C C . GLU A 1 208 ? -27.607 -0.138 16.855 1.00 95.44 208 GLU A C 1
ATOM 1685 O O . GLU A 1 208 ? -27.691 -1.368 16.801 1.00 95.44 208 GLU A O 1
ATOM 1690 N N . GLU A 1 209 ? -28.665 0.640 16.620 1.00 95.25 209 GLU A N 1
ATOM 1691 C CA . GLU A 1 209 ? -29.996 0.094 16.325 1.00 95.25 209 GLU A CA 1
ATOM 1692 C C . GLU A 1 209 ? -30.042 -0.648 14.980 1.00 95.25 209 GLU A C 1
ATOM 1694 O O . GLU A 1 209 ? -30.768 -1.634 14.827 1.00 95.25 209 GLU A O 1
ATOM 1699 N N . SER A 1 210 ? -29.266 -0.182 13.999 1.00 96.06 210 SER A N 1
ATOM 1700 C CA . SER A 1 210 ? -29.271 -0.699 12.628 1.00 96.06 210 SER A CA 1
ATOM 1701 C C . SER A 1 210 ? -28.412 -1.951 12.452 1.00 96.06 210 SER A C 1
ATOM 1703 O O . SER A 1 210 ? -28.775 -2.842 11.682 1.00 96.06 210 SER A O 1
ATOM 1705 N N . ASP A 1 211 ? -27.297 -2.039 13.179 1.00 96.12 211 ASP A N 1
ATOM 1706 C CA . ASP A 1 211 ? -26.327 -3.129 13.078 1.00 96.12 211 ASP A CA 1
ATOM 1707 C C . ASP A 1 211 ? -26.360 -4.082 14.283 1.00 96.12 211 ASP A C 1
ATOM 1709 O O . ASP A 1 211 ? -25.591 -5.041 14.330 1.00 96.12 211 ASP A O 1
ATOM 1713 N N . GLN A 1 212 ? -27.262 -3.847 15.243 1.00 96.25 212 GLN A N 1
ATOM 1714 C CA . GLN A 1 212 ? -27.402 -4.618 16.484 1.00 96.25 212 GLN A CA 1
ATOM 1715 C C . GLN A 1 212 ? -26.130 -4.591 17.356 1.00 96.25 212 GLN A C 1
ATOM 1717 O O . GLN A 1 212 ? -25.754 -5.588 17.996 1.00 96.25 212 GLN A O 1
ATOM 1722 N N . GLY A 1 213 ? -25.450 -3.444 17.364 1.00 94.81 213 GLY A N 1
ATOM 1723 C CA . GLY A 1 213 ? -24.241 -3.176 18.137 1.00 94.81 213 GLY A CA 1
ATOM 1724 C C . GLY A 1 213 ? -23.015 -3.940 17.640 1.00 94.81 213 GLY A C 1
ATOM 1725 O O . GLY A 1 213 ? -22.117 -4.243 18.432 1.00 94.81 213 GLY A O 1
ATOM 1726 N N . VAL A 1 214 ? -22.973 -4.327 16.361 1.00 97.50 214 VAL A N 1
ATOM 1727 C CA . VAL A 1 214 ? -21.833 -5.057 15.777 1.00 97.50 214 VAL A CA 1
ATOM 1728 C C . VAL A 1 214 ? -20.585 -4.179 15.758 1.00 97.50 214 VAL A C 1
ATOM 1730 O O . VAL A 1 214 ? -19.530 -4.615 16.228 1.00 97.50 214 VAL A O 1
ATOM 1733 N N . MET A 1 215 ? -20.697 -2.943 15.275 1.00 97.62 215 MET A N 1
ATOM 1734 C CA . MET A 1 215 ? -19.593 -1.990 15.257 1.00 97.62 215 MET A CA 1
ATOM 1735 C C . MET A 1 215 ? -19.159 -1.640 16.681 1.00 97.62 215 MET A C 1
ATOM 1737 O O . MET A 1 215 ? -17.969 -1.701 16.981 1.00 97.62 215 MET A O 1
ATOM 1741 N N . LEU A 1 216 ? -20.104 -1.387 17.593 1.00 97.56 216 LEU A N 1
ATOM 1742 C CA . LEU A 1 216 ? -19.799 -1.032 18.984 1.00 97.56 216 LEU A CA 1
ATOM 1743 C C . LEU A 1 216 ? -18.949 -2.100 19.687 1.00 97.56 216 LEU A C 1
ATOM 1745 O O . LEU A 1 216 ? -17.940 -1.776 20.310 1.00 97.56 216 LEU A O 1
ATOM 1749 N N . LYS A 1 217 ? -19.284 -3.387 19.520 1.00 97.62 217 LYS A N 1
ATOM 1750 C CA . LYS A 1 217 ? -18.489 -4.502 20.074 1.00 97.62 217 LYS A CA 1
ATOM 1751 C C . LYS A 1 217 ? -17.052 -4.517 19.552 1.00 97.62 217 LYS A C 1
ATOM 1753 O O . LYS A 1 217 ? -16.123 -4.809 20.308 1.00 97.62 217 LYS A O 1
ATOM 1758 N N . ARG A 1 218 ? -16.860 -4.206 18.269 1.00 97.94 218 ARG A N 1
ATOM 1759 C CA . ARG A 1 218 ? -15.529 -4.121 17.652 1.00 97.94 218 ARG A CA 1
ATOM 1760 C C . ARG A 1 218 ? -14.740 -2.929 18.186 1.00 97.94 218 ARG A C 1
ATOM 1762 O O . ARG A 1 218 ? -13.586 -3.100 18.563 1.00 97.94 218 ARG A O 1
ATOM 1769 N N . VAL A 1 219 ? -15.371 -1.759 18.309 1.00 97.25 219 VAL A N 1
ATOM 1770 C CA . VAL A 1 219 ? -14.739 -0.552 18.871 1.00 97.25 219 VAL A CA 1
ATOM 1771 C C . VAL A 1 219 ? -14.312 -0.772 20.326 1.00 97.25 219 VAL A C 1
ATOM 1773 O O . VAL A 1 219 ? -13.177 -0.456 20.675 1.00 97.25 219 VAL A O 1
ATOM 1776 N N . VAL A 1 220 ? -15.156 -1.392 21.159 1.00 97.00 220 VAL A N 1
ATOM 1777 C CA . VAL A 1 220 ? -14.787 -1.768 22.539 1.00 97.00 220 VAL A CA 1
ATOM 1778 C C . VAL A 1 220 ? -13.591 -2.723 22.551 1.00 97.00 220 VAL A C 1
ATOM 1780 O O . VAL A 1 220 ? -12.639 -2.505 23.292 1.00 97.00 220 VAL A O 1
ATOM 1783 N N . SER A 1 221 ? -13.577 -3.729 21.672 1.00 96.75 221 SER A N 1
ATOM 1784 C CA . SER A 1 221 ? -12.448 -4.670 21.578 1.00 96.75 221 SER A CA 1
ATOM 1785 C C . SER A 1 221 ? -11.134 -3.966 21.211 1.00 96.75 221 SER A C 1
ATOM 1787 O O . SER A 1 221 ? -10.078 -4.284 21.756 1.00 96.75 221 SER A O 1
ATOM 1789 N N . VAL A 1 222 ? -11.188 -2.984 20.306 1.00 95.31 222 VAL A N 1
ATOM 1790 C CA . VAL A 1 222 ? -10.041 -2.136 19.942 1.00 95.31 222 VAL A CA 1
ATOM 1791 C C . VAL A 1 222 ? -9.577 -1.289 21.133 1.00 95.31 222 VAL A C 1
ATOM 1793 O O . VAL A 1 222 ? -8.373 -1.202 21.382 1.00 95.31 222 VAL A O 1
ATOM 1796 N N . GLN A 1 223 ? -10.509 -0.702 21.892 1.00 95.06 223 GLN A N 1
ATOM 1797 C CA . GLN A 1 223 ? -10.199 0.063 23.102 1.00 95.06 223 GLN A CA 1
ATOM 1798 C C . GLN A 1 223 ? -9.479 -0.795 24.147 1.00 95.06 223 GLN A C 1
ATOM 1800 O O . GLN A 1 223 ? -8.453 -0.372 24.679 1.00 95.06 223 GLN A O 1
ATOM 1805 N N . ASP A 1 224 ? -9.990 -1.996 24.418 1.00 94.31 224 ASP A N 1
ATOM 1806 C CA . ASP A 1 224 ? -9.413 -2.912 25.403 1.00 94.31 224 ASP A CA 1
ATOM 1807 C C . ASP A 1 224 ? -7.968 -3.279 25.046 1.00 94.31 224 ASP A C 1
ATOM 1809 O O . ASP A 1 224 ? -7.095 -3.295 25.916 1.00 94.31 224 ASP A O 1
ATOM 1813 N N . ILE A 1 225 ? -7.688 -3.512 23.757 1.00 92.19 225 ILE A N 1
ATOM 1814 C CA . ILE A 1 225 ? -6.324 -3.777 23.288 1.00 92.19 225 ILE A CA 1
ATOM 1815 C C . ILE A 1 225 ? -5.442 -2.547 23.510 1.00 92.19 225 ILE A C 1
ATOM 1817 O O . ILE A 1 225 ? -4.376 -2.687 24.104 1.00 92.19 225 ILE A O 1
ATOM 1821 N N . LEU A 1 226 ? -5.882 -1.354 23.098 1.00 89.81 226 LEU A N 1
ATOM 1822 C CA . LEU A 1 226 ? -5.123 -0.110 23.282 1.00 89.81 226 LEU A CA 1
ATOM 1823 C C . LEU A 1 226 ? -4.778 0.165 24.750 1.00 89.81 226 LEU A C 1
ATOM 1825 O O . LEU A 1 226 ? -3.662 0.583 25.037 1.00 89.81 226 LEU A O 1
ATOM 1829 N N . LEU A 1 227 ? -5.706 -0.092 25.676 1.00 88.88 227 LEU A N 1
ATOM 1830 C CA . LEU A 1 227 ? -5.490 0.084 27.118 1.00 88.88 227 LEU A CA 1
ATOM 1831 C C . LEU A 1 227 ? -4.545 -0.964 27.729 1.00 88.88 227 LEU A C 1
ATOM 1833 O O . LEU A 1 227 ? -4.079 -0.780 28.854 1.00 88.88 227 LEU A O 1
ATOM 1837 N N . SER A 1 228 ? -4.292 -2.065 27.020 1.00 87.81 228 SER A N 1
ATOM 1838 C CA . SER A 1 228 ? -3.415 -3.155 27.465 1.00 87.81 228 SER A CA 1
ATOM 1839 C C . SER A 1 228 ? -1.973 -3.063 26.948 1.00 87.81 228 SER A C 1
ATOM 1841 O O . SER A 1 228 ? -1.127 -3.836 27.409 1.00 87.81 228 SER A O 1
ATOM 1843 N N . LEU A 1 229 ? -1.711 -2.171 25.984 1.00 82.50 229 LEU A N 1
ATOM 1844 C CA . LEU A 1 229 ? -0.391 -1.916 25.391 1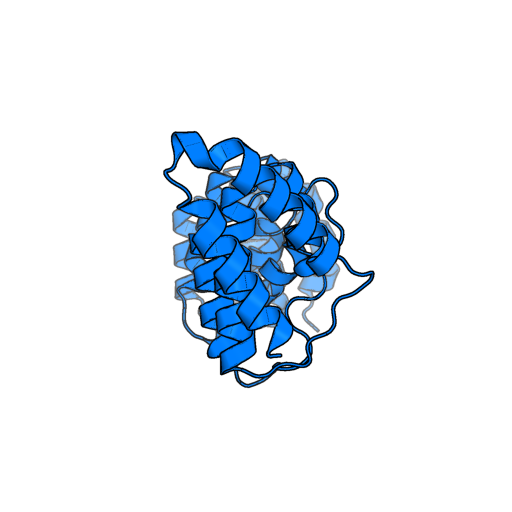.00 82.50 229 LEU A CA 1
ATOM 1845 C C . LEU A 1 229 ? 0.469 -1.019 26.290 1.00 82.50 229 LEU A C 1
ATOM 1847 O O . LEU A 1 229 ? 1.687 -1.305 26.365 1.00 82.50 229 LEU A O 1
#

Foldseek 3Di:
DWPVVVVLVVLVPCCQPPVVVNVVVLVCCLVPNDLQSLLSSLQSQLVNCLNVNDPLVVSLVSCVVSVRLSSLLSNLLQLLDLVSCVSRVVSSLVSLVSQLPDDLSSNQSNLVSNQCQLPDDVQRDDHDLVSLLSSLVSLLPDPPPLADGNVNVLVNLLNVLVPPVPSSLSSLVSVLVSCVRSVYDDDCPPVSVVSNLVSQCVVLVVCCVVVVSPSVVSSVVSVVSVVVD

Radius of gyration: 19.93 Å; chains: 1; bounding box: 56×28×56 Å